Protein 3W9S (pdb70)

Nearest PDB structures (foldseek):
  3w9s-assembly1_B  TM=1.009E+00  e=1.503E-23  Klebsiella pneumoniae subsp. pneumoniae NTUH-K2044
  2pl1-assembly1_A  TM=9.968E-01  e=2.270E-13  Escherichia coli
  6ont-assembly1_A-2  TM=9.654E-01  e=2.461E-12  Francisella tularensis subsp. novicida U112
  6ifh-assembly1_A  TM=9.317E-01  e=6.311E-11  Paenisporosarcina sp. TG-14
  7pva-assembly1_B  TM=9.205E-01  e=3.529E-10  Porphyromonas gingivalis W83

Sequence (233 aa):
KILVIEDDALLLQGLILAMQSEGYVCDGVSTAHEAALSLASNHYSLIVLDLGLPDEDGLHFLSRMRREKMTQPVLILTARDTLEDRISGLDTGADDYLVKPFALEELNARIRALLRKILVIEDDALLLQGLILAMQSEGYVCDGVSTAHEAALSLASNHYSLIVLDLGLPDEDGLHFLSRMRREKMTQPVLILTARDTLEDRISGLDTGADDYLVKPFALEELNARIRALLRR

Radius of gyration: 18.21 Å; Cα contacts (8 Å, |Δi|>4): 431; chains: 2; bounding box: 39×39×46 Å

CATH classification: 3.40.50.2300

Secondary structure (DSSP, 8-state):
-EEEE-S-HHHHHHHHHHHHHTT--EEEESSHHHHHHHHHHS--SEEEE-S--SSS-HHHHHHHHHHTT----EEEEES--SHHHHHHHHHHT-SEEEESS--HHHHHHHHHHHH-/-EEEE-S-HHHHHHHHHHHHHTT--EEEESSHHHHHHHHHHS--SEEEE-S--SSS-HHHHHHHHHHTT----EEEEES--SHHHHHHHHHHT-SEEEESS--HHHHHHHHHHHHH-

Solvent-accessible surface area: 10655 Å² total; per-residue (Å²): 88,1,0,1,1,4,60,75,59,149,59,17,96,30,4,35,121,9,1,90,99,61,67,49,95,9,50,24,4,44,31,2,125,68,0,46,108,17,32,96,85,58,137,1,50,0,1,2,0,7,2,36,20,98,83,36,51,0,40,108,5,0,54,109,6,52,77,130,167,46,101,30,24,0,0,0,2,1,69,82,73,76,67,73,40,67,35,43,0,0,73,38,9,0,13,4,7,18,38,43,138,44,35,80,95,6,1,9,0,14,0,72,7,40,72,146,87,1,0,2,0,4,62,75,59,149,58,17,99,33,4,36,118,8,1,91,99,62,67,47,92,10,50,24,4,43,30,1,119,69,0,46,108,18,34,93,85,57,142,1,50,0,0,2,0,7,2,38,20,98,77,35,51,0,40,108,4,0,54,109,7,57,201,129,172,46,122,32,36,1,0,0,2,1,70,81,78,66,51,119,36,65,37,42,0,0,71,40,10,0,40,5,7,19,40,47,140,45,34,81,96,6,1,7,0,14,0,75,2,24,64,119,139

Foldseek 3Di:
DEEEEAQPVVVQVVLCVLCVVVVDHYDYDHALVVVVVDVVVDPHQEYEFEQDGDPHGRLVSLLVCVVVVPQHAYEYEYQPDDPCVQVSSVVSPHPYYHHPPDDSVVVVVVVVVSSD/DEEEEAQPPVVQVVLCVLCVVVVDHYDYHHALVVVVVDVVVDPHQEYEFEQDGDPHGRLVSLLVCVVVVPQHAYEYEYQPDDPVVQVSSVVSPHPYYHHPPDDSVVVVVVVVVSRVD

Structure (mmCIF, N/CA/C/O backbone):
data_3W9S
#
_entry.id   3W9S
#
_cell.length_a   49.994
_cell.length_b   49.994
_cell.length_c   145.859
_cell.angle_alpha   90.00
_cell.angle_beta   90.00
_cell.angle_gamma   90.00
#
_symmetry.space_group_name_H-M   'P 41'
#
loop_
_entity.id
_entity.type
_entity.pdbx_description
1 polymer 'OmpR family response regulator in two-component regulatory system with BasS'
2 non-polymer 'BERYLLIUM TRIFLUORIDE ION'
3 non-polymer 'MAGNESIUM ION'
4 water water
#
loop_
_atom_site.group_PDB
_atom_site.id
_atom_site.type_symbol
_atom_site.label_atom_id
_atom_site.label_alt_id
_atom_site.label_comp_id
_atom_site.label_asym_id
_atom_site.label_entity_id
_atom_site.label_seq_id
_atom_site.pdbx_PDB_ins_code
_atom_site.Cartn_x
_atom_site.Cartn_y
_atom_site.Cartn_z
_atom_site.occupancy
_atom_site.B_iso_or_equiv
_atom_site.auth_seq_id
_atom_site.auth_comp_id
_atom_site.auth_asym_id
_atom_site.auth_atom_id
_atom_site.pdbx_PDB_model_num
ATOM 1 N N . LYS A 1 2 ? 22.503 -3.662 -5.636 1.00 27.05 2 LYS A N 1
ATOM 2 C CA . LYS A 1 2 ? 22.346 -2.437 -6.420 1.00 22.27 2 LYS A CA 1
ATOM 3 C C . LYS A 1 2 ? 22.419 -1.188 -5.542 1.00 22.07 2 LYS A C 1
ATOM 4 O O . LYS A 1 2 ? 21.696 -1.079 -4.555 1.00 20.89 2 LYS A O 1
ATOM 10 N N . ILE A 1 3 ? 23.297 -0.255 -5.909 1.00 17.11 3 ILE A N 1
ATOM 11 C CA . ILE A 1 3 ? 23.528 0.948 -5.110 1.00 16.00 3 ILE A CA 1
ATOM 12 C C . ILE A 1 3 ? 23.095 2.189 -5.876 1.00 14.01 3 ILE A C 1
ATOM 13 O O . ILE A 1 3 ? 23.331 2.288 -7.077 1.00 13.70 3 ILE A O 1
ATOM 18 N N . LEU A 1 4 ? 22.445 3.124 -5.188 1.00 11.38 4 LEU A N 1
ATOM 19 C CA . LEU A 1 4 ? 22.124 4.416 -5.788 1.00 12.84 4 LEU A CA 1
ATOM 20 C C . LEU A 1 4 ? 23.042 5.472 -5.185 1.00 12.36 4 LEU A C 1
ATOM 21 O O . LEU A 1 4 ? 23.114 5.620 -3.959 1.00 14.35 4 LEU A O 1
ATOM 26 N N . VAL A 1 5 ? 23.751 6.200 -6.045 1.00 11.72 5 VAL A N 1
ATOM 27 C CA . VAL A 1 5 ? 24.615 7.288 -5.598 1.00 10.85 5 VAL A CA 1
ATOM 28 C C . VAL A 1 5 ? 24.011 8.613 -6.032 1.00 12.71 5 VAL A C 1
ATOM 29 O O . VAL A 1 5 ? 23.719 8.804 -7.206 1.00 12.55 5 VAL A O 1
ATOM 33 N N . ILE A 1 6 ? 23.811 9.511 -5.075 1.00 12.14 6 ILE A N 1
ATOM 34 C CA . ILE A 1 6 ? 23.200 10.815 -5.333 1.00 11.78 6 ILE A CA 1
ATOM 35 C C . ILE A 1 6 ? 24.268 11.862 -5.056 1.00 12.09 6 ILE A C 1
ATOM 36 O O . ILE A 1 6 ? 24.658 12.069 -3.912 1.00 14.38 6 ILE A O 1
ATOM 41 N N . GLU A 1 7 ? 24.770 12.499 -6.109 1.00 12.78 7 GLU A N 1
ATOM 42 C CA . GLU A 1 7 ? 25.907 13.409 -5.982 1.00 13.68 7 GLU A CA 1
ATOM 43 C C . GLU A 1 7 ? 25.893 14.356 -7.176 1.00 12.42 7 GLU A C 1
ATOM 44 O O . GLU A 1 7 ? 25.844 13.899 -8.319 1.00 12.83 7 GLU A O 1
ATOM 50 N N . ASP A 1 8 ? 25.928 15.661 -6.917 1.00 12.51 8 ASP A N 1
ATOM 51 C CA . ASP A 1 8 ? 25.763 16.621 -8.014 1.00 12.19 8 ASP A CA 1
ATOM 52 C C . ASP A 1 8 ? 27.048 16.976 -8.768 1.00 17.23 8 ASP A C 1
ATOM 53 O O . ASP A 1 8 ? 26.988 17.485 -9.889 1.00 17.42 8 ASP A O 1
ATOM 58 N N . ASP A 1 9 ? 28.210 16.716 -8.175 1.00 13.92 9 ASP A N 1
ATOM 59 C CA . ASP A 1 9 ? 29.449 16.944 -8.919 1.00 14.77 9 ASP A CA 1
ATOM 60 C C . ASP A 1 9 ? 29.666 15.798 -9.894 1.00 16.59 9 ASP A C 1
ATOM 61 O O . ASP A 1 9 ? 29.856 14.658 -9.483 1.00 14.62 9 ASP A O 1
ATOM 66 N N . ALA A 1 10 ? 29.626 16.096 -11.189 1.00 14.89 10 ALA A N 1
ATOM 67 C CA . ALA A 1 10 ? 29.643 15.045 -12.200 1.00 17.31 10 ALA A CA 1
ATOM 68 C C . ALA A 1 10 ? 30.930 14.239 -12.207 1.00 16.95 10 ALA A C 1
ATOM 69 O O . ALA A 1 10 ? 30.895 13.018 -12.340 1.00 15.26 10 ALA A O 1
ATOM 71 N N . LEU A 1 11 ? 32.068 14.918 -12.087 1.00 16.75 11 LEU A N 1
ATOM 72 C CA . LEU A 1 11 ? 33.342 14.215 -12.125 1.00 15.95 11 LEU A CA 1
ATOM 73 C C . LEU A 1 11 ? 33.443 13.255 -10.941 1.00 14.06 11 LEU A C 1
ATOM 74 O O . LEU A 1 11 ? 33.865 12.105 -11.098 1.00 15.16 11 LEU A O 1
ATOM 79 N N . LEU A 1 12 ? 33.039 13.716 -9.757 1.00 14.18 12 LEU A N 1
ATOM 80 C CA . LEU A 1 12 ? 33.042 12.840 -8.588 1.00 14.83 12 LEU A CA 1
ATOM 81 C C . LEU A 1 12 ? 32.031 11.706 -8.746 1.00 16.25 12 LEU A C 1
ATOM 82 O O . LEU A 1 12 ? 32.357 10.545 -8.499 1.00 15.75 12 LEU A O 1
ATOM 87 N N . LEU A 1 13 ? 30.815 12.039 -9.165 1.00 16.02 13 LEU A N 1
ATOM 88 C CA . LEU A 1 13 ? 29.779 11.023 -9.343 1.00 15.19 13 LEU A CA 1
ATOM 89 C C . LEU A 1 13 ? 30.242 9.883 -10.252 1.00 15.01 13 LEU A C 1
ATOM 90 O O . LEU A 1 13 ? 30.094 8.714 -9.903 1.00 13.81 13 LEU A O 1
ATOM 95 N N . GLN A 1 14 ? 30.816 10.215 -11.408 1.00 13.79 14 GLN A N 1
ATOM 96 C CA . GLN A 1 14 ? 31.251 9.180 -12.344 1.00 16.20 14 GLN A CA 1
ATOM 97 C C . GLN A 1 14 ? 32.291 8.250 -11.717 1.00 15.78 14 GLN A C 1
ATOM 98 O O . GLN A 1 14 ? 32.263 7.035 -11.932 1.00 14.09 14 GLN A O 1
ATOM 104 N N . GLY A 1 15 ? 33.198 8.823 -10.930 1.00 15.44 15 GLY A N 1
ATOM 105 C CA . GLY A 1 15 ? 34.222 8.035 -10.270 1.00 15.68 15 GLY A CA 1
ATOM 106 C C . GLY A 1 15 ? 33.627 7.126 -9.208 1.00 15.14 15 GLY A C 1
ATOM 107 O O . GLY A 1 15 ? 34.083 5.989 -9.022 1.00 15.13 15 GLY A O 1
ATOM 108 N N . LEU A 1 16 ? 32.614 7.626 -8.504 1.00 16.27 16 LEU A N 1
ATOM 109 C CA . LEU A 1 16 ? 31.933 6.813 -7.494 1.00 14.16 16 LEU A CA 1
ATOM 110 C C . LEU A 1 16 ? 31.219 5.616 -8.123 1.00 16.29 16 LEU A C 1
ATOM 111 O O . LEU A 1 16 ? 31.269 4.512 -7.591 1.00 16.21 16 LEU A O 1
ATOM 116 N N . ILE A 1 17 ? 30.560 5.828 -9.258 1.00 17.04 17 ILE A N 1
ATOM 117 C CA . ILE A 1 17 ? 29.926 4.724 -9.971 1.00 14.39 17 ILE A CA 1
ATOM 118 C C . ILE A 1 17 ? 30.954 3.662 -10.362 1.00 14.44 17 ILE A C 1
ATOM 119 O O . ILE A 1 17 ? 30.747 2.471 -10.131 1.00 15.97 17 ILE A O 1
ATOM 124 N N . LEU A 1 18 ? 32.067 4.100 -10.950 1.00 14.02 18 LEU A N 1
ATOM 125 C CA . LEU A 1 18 ? 33.143 3.185 -11.327 1.00 17.20 18 LEU A CA 1
ATOM 126 C C . LEU A 1 18 ? 33.636 2.390 -10.121 1.00 17.50 18 LEU A C 1
ATOM 127 O O . LEU A 1 18 ? 33.869 1.183 -10.218 1.00 18.75 18 LEU A O 1
ATOM 132 N N . ALA A 1 19 ? 33.778 3.066 -8.982 1.00 18.31 19 ALA A N 1
ATOM 133 C CA . ALA A 1 19 ? 34.213 2.408 -7.753 1.00 19.04 19 ALA A CA 1
ATOM 134 C C . ALA A 1 19 ? 33.233 1.328 -7.290 1.00 20.24 19 ALA A C 1
ATOM 135 O O . ALA A 1 19 ? 33.639 0.228 -6.899 1.00 17.72 19 ALA A O 1
ATOM 137 N N . MET A 1 20 ? 31.942 1.642 -7.314 1.00 16.21 20 MET A N 1
ATOM 138 C CA . MET A 1 20 ? 30.942 0.674 -6.883 1.00 15.25 20 MET A CA 1
ATOM 139 C C . MET A 1 20 ? 30.931 -0.528 -7.824 1.00 16.99 20 MET A C 1
ATOM 140 O O . MET A 1 20 ? 30.813 -1.673 -7.388 1.00 18.05 20 MET A O 1
ATOM 145 N N . GLN A 1 21 ? 31.053 -0.264 -9.120 1.00 17.92 21 GLN A N 1
ATOM 146 C CA . GLN A 1 21 ? 31.107 -1.346 -10.095 1.00 16.84 21 GLN A CA 1
ATOM 147 C C . GLN A 1 21 ? 32.350 -2.212 -9.893 1.00 19.25 21 GLN A C 1
ATOM 148 O O . GLN A 1 21 ? 32.289 -3.439 -10.027 1.00 21.22 21 GLN A O 1
ATOM 154 N N . SER A 1 22 ? 33.466 -1.577 -9.548 1.00 20.21 22 SER A N 1
ATOM 155 C CA . SER A 1 22 ? 34.699 -2.310 -9.258 1.00 23.09 22 SER A CA 1
ATOM 156 C C . SER A 1 22 ? 34.513 -3.253 -8.067 1.00 23.49 22 SER A C 1
ATOM 157 O O . SER A 1 22 ? 35.103 -4.334 -8.012 1.00 26.62 22 SER A O 1
ATOM 160 N N . GLU A 1 23 ? 33.676 -2.844 -7.120 1.00 20.14 23 GLU A N 1
ATOM 161 C CA . GLU A 1 23 ? 33.391 -3.655 -5.944 1.00 21.20 23 GLU A CA 1
ATOM 162 C C . GLU A 1 23 ? 32.393 -4.760 -6.256 1.00 22.47 23 GLU A C 1
ATOM 163 O O . GLU A 1 23 ? 32.070 -5.563 -5.382 1.00 24.48 23 GLU A O 1
ATOM 169 N N . GLY A 1 24 ? 31.889 -4.783 -7.489 1.00 20.53 24 GLY A N 1
ATOM 170 C CA . GLY A 1 24 ? 30.978 -5.832 -7.918 1.00 23.79 24 GLY A CA 1
ATOM 171 C C . GLY A 1 24 ? 29.504 -5.514 -7.742 1.00 21.80 24 GLY A C 1
ATOM 172 O O . GLY A 1 24 ? 28.649 -6.402 -7.822 1.00 24.39 24 GLY A O 1
ATOM 173 N N . TYR A 1 25 ? 29.195 -4.245 -7.496 1.00 19.26 25 TYR A N 1
ATOM 174 C CA . TYR A 1 25 ? 27.808 -3.833 -7.363 1.00 16.78 25 TYR A CA 1
ATOM 175 C C . TYR A 1 25 ? 27.273 -3.334 -8.691 1.00 18.26 25 TYR A C 1
ATOM 176 O O . TYR A 1 25 ? 28.031 -2.859 -9.534 1.00 19.54 25 TYR A O 1
ATOM 185 N N . VAL A 1 26 ? 25.961 -3.435 -8.876 1.00 13.99 26 VAL A N 1
ATOM 186 C CA . VAL A 1 26 ? 25.312 -2.671 -9.934 1.00 17.77 26 VAL A CA 1
ATOM 187 C C . VAL A 1 26 ? 25.093 -1.282 -9.347 1.00 19.01 26 VAL A C 1
ATOM 188 O O . VAL A 1 26 ? 24.721 -1.153 -8.182 1.00 18.79 26 VAL A O 1
ATOM 192 N N . CYS A 1 27 ? 25.364 -0.233 -10.113 1.00 16.36 27 CYS A N 1
ATOM 193 C CA . CYS A 1 27 ? 25.282 1.101 -9.535 1.00 15.91 27 CYS A CA 1
ATOM 194 C C . CYS A 1 27 ? 24.700 2.116 -10.504 1.00 18.68 27 CYS A C 1
ATOM 195 O O . CYS A 1 27 ? 25.136 2.212 -11.658 1.00 18.61 27 CYS A O 1
ATOM 198 N N . ASP A 1 28 ? 23.707 2.861 -10.026 1.00 15.12 28 ASP A N 1
ATOM 199 C CA . ASP A 1 28 ? 23.163 3.988 -10.768 1.00 17.65 28 ASP A CA 1
ATOM 200 C C . ASP A 1 28 ? 23.533 5.268 -10.044 1.00 17.84 28 ASP A C 1
ATOM 201 O O . ASP A 1 28 ? 23.489 5.337 -8.805 1.00 15.84 28 ASP A O 1
ATOM 206 N N . GLY A 1 29 ? 23.895 6.284 -10.813 1.00 15.14 29 GLY A N 1
ATOM 207 C CA . GLY A 1 29 ? 24.206 7.578 -10.247 1.00 14.02 29 GLY A CA 1
ATOM 208 C C . GLY A 1 29 ? 23.249 8.637 -10.747 1.00 16.31 29 GLY A C 1
ATOM 209 O O . GLY A 1 29 ? 22.896 8.663 -11.935 1.00 17.63 29 GLY A O 1
ATOM 210 N N . VAL A 1 30 ? 22.818 9.503 -9.838 1.00 11.97 30 VAL A N 1
ATOM 211 C CA . VAL A 1 30 ? 21.917 10.608 -10.168 1.00 12.51 30 VAL A CA 1
ATOM 212 C C . VAL A 1 30 ? 22.426 11.886 -9.529 1.00 13.57 30 VAL A C 1
ATOM 213 O O . VAL A 1 30 ? 23.172 11.838 -8.557 1.00 14.19 30 VAL A O 1
ATOM 217 N N . SER A 1 31 ? 22.035 13.035 -10.075 1.00 13.25 31 SER A N 1
ATOM 218 C CA . SER A 1 31 ? 22.646 14.296 -9.658 1.00 12.23 31 SER A CA 1
ATOM 219 C C . SER A 1 31 ? 21.729 15.226 -8.871 1.00 14.09 31 SER A C 1
ATOM 220 O O . SER A 1 31 ? 22.145 16.308 -8.459 1.00 15.02 31 SER A O 1
ATOM 223 N N . THR A 1 32 ? 20.481 14.814 -8.665 1.00 14.14 32 THR A N 1
ATOM 224 C CA . THR A 1 32 ? 19.518 15.640 -7.938 1.00 11.78 32 THR A CA 1
ATOM 225 C C . THR A 1 32 ? 18.597 14.758 -7.115 1.00 12.92 32 THR A C 1
ATOM 226 O O . THR A 1 32 ? 18.479 13.560 -7.368 1.00 14.13 32 THR A O 1
ATOM 230 N N . ALA A 1 33 ? 17.929 15.360 -6.138 1.00 15.72 33 ALA A N 1
ATOM 231 C CA . ALA A 1 33 ? 16.939 14.638 -5.348 1.00 15.73 33 ALA A CA 1
ATOM 232 C C . ALA A 1 33 ? 15.754 14.236 -6.230 1.00 14.78 33 ALA A C 1
ATOM 233 O O . ALA A 1 33 ? 15.147 13.177 -6.035 1.00 15.61 33 ALA A O 1
ATOM 235 N N . HIS A 1 34 ? 15.436 15.087 -7.197 1.00 15.62 34 HIS A N 1
ATOM 236 C CA . HIS A 1 34 ? 14.367 14.813 -8.157 1.00 16.62 34 HIS A CA 1
ATOM 237 C C . HIS A 1 34 ? 14.656 13.533 -8.936 1.00 15.29 34 HIS A C 1
ATOM 238 O O . HIS A 1 34 ? 13.816 12.634 -9.023 1.00 13.15 34 HIS A O 1
ATOM 245 N N . GLU A 1 35 ? 15.845 13.453 -9.526 1.00 13.87 35 GLU A N 1
ATOM 246 C CA . GLU A 1 35 ? 16.215 12.264 -10.282 1.00 13.03 35 GLU A CA 1
ATOM 247 C C . GLU A 1 35 ? 16.272 11.033 -9.381 1.00 13.93 35 GLU A C 1
ATOM 248 O O . GLU A 1 35 ? 15.911 9.936 -9.794 1.00 12.88 35 GLU A O 1
ATOM 254 N N . ALA A 1 36 ? 16.731 11.218 -8.148 1.00 13.34 36 ALA A N 1
ATOM 255 C CA . ALA A 1 36 ? 16.744 10.122 -7.187 1.00 13.55 36 ALA A CA 1
ATOM 256 C C . ALA A 1 36 ? 15.335 9.571 -6.978 1.00 13.33 36 ALA A C 1
ATOM 257 O O . ALA A 1 36 ? 15.141 8.358 -6.948 1.00 14.16 36 ALA A O 1
ATOM 259 N N . ALA A 1 37 ? 14.358 10.459 -6.839 1.00 13.38 37 ALA A N 1
ATOM 260 C CA . ALA A 1 37 ? 12.981 10.005 -6.619 1.00 12.05 37 ALA A CA 1
ATOM 261 C C . ALA A 1 37 ? 12.474 9.234 -7.839 1.00 14.81 37 ALA A C 1
ATOM 262 O O . ALA A 1 37 ? 11.795 8.216 -7.704 1.00 14.16 37 ALA A O 1
ATOM 264 N N . LEU A 1 38 ? 12.822 9.693 -9.037 1.00 13.19 38 LEU A N 1
ATOM 265 C CA . LEU A 1 38 ? 12.422 8.963 -10.240 1.00 12.62 38 LEU A CA 1
ATOM 266 C C . LEU A 1 38 ? 13.044 7.573 -10.275 1.00 13.02 38 LEU A C 1
ATOM 267 O O . LEU A 1 38 ? 12.396 6.599 -10.643 1.00 15.20 38 LEU A O 1
ATOM 272 N N . SER A 1 39 ? 14.313 7.480 -9.883 1.00 14.78 39 SER A N 1
ATOM 273 C CA . SER A 1 39 ? 15.026 6.212 -9.933 1.00 13.46 39 SER A CA 1
ATOM 274 C C . SER A 1 39 ? 14.533 5.258 -8.851 1.00 17.52 39 SER A C 1
ATOM 275 O O . SER A 1 39 ? 14.424 4.060 -9.077 1.00 18.60 39 SER A O 1
ATOM 278 N N . LEU A 1 40 ? 14.228 5.799 -7.680 1.00 16.20 40 LEU A N 1
ATOM 279 C CA . LEU A 1 40 ? 13.733 4.972 -6.583 1.00 14.47 40 LEU A CA 1
ATOM 280 C C . LEU A 1 40 ? 12.368 4.376 -6.920 1.00 19.39 40 LEU A C 1
ATOM 281 O O . LEU A 1 40 ? 12.030 3.287 -6.462 1.00 19.43 40 LEU A O 1
ATOM 286 N N . ALA A 1 41 ? 11.589 5.079 -7.738 1.00 15.74 41 ALA A N 1
ATOM 287 C CA . ALA A 1 41 ? 10.284 4.563 -8.135 1.00 20.03 41 ALA A CA 1
ATOM 288 C C . ALA A 1 41 ? 10.412 3.464 -9.184 1.00 21.68 41 ALA A C 1
ATOM 289 O O . ALA A 1 41 ? 9.568 2.574 -9.272 1.00 26.35 41 ALA A O 1
ATOM 291 N N . SER A 1 42 ? 11.474 3.521 -9.982 1.00 21.54 42 SER A N 1
ATOM 292 C CA . SER A 1 42 ? 11.615 2.609 -11.108 1.00 24.29 42 SER A CA 1
ATOM 293 C C . SER A 1 42 ? 12.554 1.428 -10.840 1.00 28.64 42 SER A C 1
ATOM 294 O O . SER A 1 42 ? 12.555 0.460 -11.592 1.00 31.26 42 SER A O 1
ATOM 297 N N . ASN A 1 43 ? 13.347 1.506 -9.773 1.00 24.09 43 ASN A N 1
ATOM 298 C CA . ASN A 1 43 ? 14.287 0.436 -9.446 1.00 25.71 43 ASN A CA 1
ATOM 299 C C . ASN A 1 43 ? 14.328 0.154 -7.959 1.00 24.53 43 ASN A C 1
ATOM 300 O O . ASN A 1 43 ? 13.943 0.998 -7.155 1.00 26.42 43 ASN A O 1
ATOM 305 N N . HIS A 1 44 ? 14.825 -1.021 -7.591 1.00 26.93 44 HIS A N 1
ATOM 306 C CA . HIS A 1 44 ? 15.060 -1.320 -6.186 1.00 27.45 44 HIS A CA 1
ATOM 307 C C . HIS A 1 44 ? 16.542 -1.223 -5.834 1.00 27.11 44 HIS A C 1
ATOM 308 O O . HIS A 1 4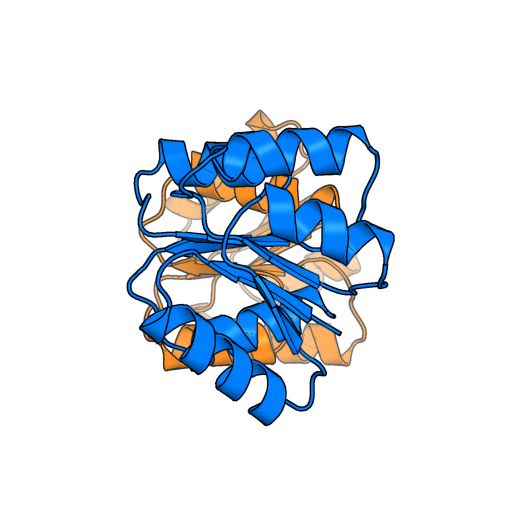4 ? 17.375 -1.883 -6.459 1.00 24.55 44 HIS A O 1
ATOM 315 N N . TYR A 1 45 ? 16.861 -0.409 -4.829 1.00 21.97 45 TYR A N 1
ATOM 316 C CA . TYR A 1 45 ? 18.240 -0.243 -4.380 1.00 23.34 45 TYR A CA 1
ATOM 317 C C . TYR A 1 45 ? 18.426 -0.814 -2.981 1.00 23.21 45 TYR A C 1
ATOM 318 O O . TYR A 1 45 ? 17.534 -0.710 -2.139 1.00 29.71 45 TYR A O 1
ATOM 327 N N . SER A 1 46 ? 19.585 -1.416 -2.741 1.00 19.81 46 SER A N 1
ATOM 328 C CA . SER A 1 46 ? 19.885 -2.011 -1.445 1.00 22.00 46 SER A CA 1
ATOM 329 C C . SER A 1 46 ? 20.602 -1.030 -0.526 1.00 21.41 46 SER A C 1
ATOM 330 O O . SER A 1 46 ? 20.670 -1.245 0.681 1.00 20.60 46 SER A O 1
ATOM 333 N N . LEU A 1 47 ? 21.153 0.036 -1.100 1.00 16.57 47 LEU A N 1
ATOM 334 C CA . LEU A 1 47 ? 21.871 1.029 -0.305 1.00 14.16 47 LEU A CA 1
ATOM 335 C C . LEU A 1 47 ? 21.922 2.340 -1.079 1.00 13.87 47 LEU A C 1
ATOM 336 O O . LEU A 1 47 ? 21.999 2.336 -2.304 1.00 14.90 47 LEU A O 1
ATOM 341 N N . ILE A 1 48 ? 21.858 3.451 -0.360 1.00 12.37 48 ILE A N 1
ATOM 342 C CA . ILE A 1 48 ? 21.901 4.769 -0.979 1.00 12.41 48 ILE A CA 1
ATOM 343 C C . ILE A 1 48 ? 23.076 5.572 -0.423 1.00 13.37 48 ILE A C 1
ATOM 344 O O . ILE A 1 48 ? 23.255 5.655 0.788 1.00 12.62 48 ILE A O 1
ATOM 349 N N . VAL A 1 49 ? 23.875 6.153 -1.313 1.00 11.25 49 VAL A N 1
ATOM 350 C CA . VAL A 1 49 ? 24.955 7.055 -0.922 1.00 10.87 49 VAL A CA 1
ATOM 351 C C . VAL A 1 49 ? 24.471 8.455 -1.253 1.00 12.76 49 VAL A C 1
ATOM 352 O O . VAL A 1 49 ? 24.099 8.721 -2.395 1.00 11.64 49 VAL A O 1
ATOM 356 N N . LEU A 1 50 ? 24.451 9.333 -0.250 1.00 12.20 50 LEU A N 1
ATOM 357 C CA . LEU A 1 50 ? 23.738 10.602 -0.356 1.00 13.27 50 LEU A CA 1
ATOM 358 C C . LEU A 1 50 ? 24.604 11.827 -0.052 1.00 13.29 50 LEU A C 1
ATOM 359 O O . LEU A 1 50 ? 25.031 12.034 1.080 1.00 11.26 50 LEU A O 1
ATOM 364 N N . ASP A 1 51 ? 24.822 12.656 -1.069 1.00 10.94 51 ASP A N 1
ATOM 365 C CA . ASP A 1 51 ? 25.438 13.974 -0.899 1.00 12.53 51 ASP A CA 1
ATOM 366 C C . ASP A 1 51 ? 24.365 14.945 -0.375 1.00 12.60 51 ASP A C 1
ATOM 367 O O . ASP A 1 51 ? 23.174 14.775 -0.654 1.00 12.13 51 ASP A O 1
ATOM 372 N N . LEU A 1 52 ? 24.769 15.944 0.406 1.00 10.75 52 LEU A N 1
ATOM 373 C CA . LEU A 1 52 ? 23.805 16.872 0.996 1.00 12.45 52 LEU A CA 1
ATOM 374 C C . LEU A 1 52 ? 23.599 18.149 0.181 1.00 17.48 52 LEU A C 1
ATOM 375 O O . LEU A 1 52 ? 22.464 18.608 0.042 1.00 15.46 52 LEU A O 1
ATOM 380 N N . GLY A 1 53 ? 24.683 18.726 -0.339 1.00 13.73 53 GLY A N 1
ATOM 381 C CA . GLY A 1 53 ? 24.571 19.914 -1.173 1.00 14.04 53 GLY A CA 1
ATOM 382 C C . GLY A 1 53 ? 24.121 19.536 -2.574 1.00 13.92 53 GLY A C 1
ATOM 383 O O . GLY A 1 53 ? 24.919 19.064 -3.379 1.00 13.13 53 GLY A O 1
ATOM 384 N N . LEU A 1 54 ? 22.832 19.730 -2.855 1.00 13.38 54 LEU A N 1
ATOM 385 C CA . LEU A 1 54 ? 22.246 19.372 -4.147 1.00 13.01 54 LEU A CA 1
ATOM 386 C C . LEU A 1 54 ? 21.475 20.573 -4.679 1.00 15.62 54 LEU A C 1
ATOM 387 O O . LEU A 1 54 ? 21.023 21.406 -3.899 1.00 17.60 54 LEU A O 1
ATOM 392 N N . PRO A 1 55 ? 21.327 20.663 -6.010 1.00 15.63 55 PRO A N 1
ATOM 393 C CA . PRO A 1 55 ? 20.740 21.854 -6.642 1.00 20.52 55 PRO A CA 1
ATOM 394 C C . PRO A 1 55 ? 19.298 22.177 -6.256 1.00 25.04 55 PRO A C 1
ATOM 395 O O . PRO A 1 55 ? 18.969 23.357 -6.123 1.00 27.83 55 PRO A O 1
ATOM 399 N N . ASP A 1 56 ? 18.435 21.183 -6.100 1.00 19.95 56 ASP A N 1
ATOM 400 C CA . ASP A 1 56 ? 17.007 21.529 -6.001 1.00 23.27 56 ASP A CA 1
ATOM 401 C C . ASP A 1 56 ? 16.375 21.276 -4.638 1.00 21.58 56 ASP A C 1
ATOM 402 O O . ASP A 1 56 ? 15.377 21.898 -4.274 1.00 23.13 56 ASP A O 1
ATOM 404 N N . GLU A 1 57 ? 16.953 20.357 -3.889 1.00 18.04 57 GLU A N 1
ATOM 405 C CA . GLU A 1 57 ? 16.458 20.078 -2.556 1.00 16.01 57 GLU A CA 1
ATOM 406 C C . GLU A 1 57 ? 17.658 19.626 -1.759 1.00 19.63 57 GLU A C 1
ATOM 407 O O . GLU A 1 57 ? 18.452 18.810 -2.242 1.00 18.49 57 GLU A O 1
ATOM 413 N N . ASP A 1 58 ? 17.800 20.159 -0.553 1.00 16.61 58 ASP A N 1
ATOM 414 C CA . ASP A 1 58 ? 18.893 19.737 0.311 1.00 19.72 58 ASP A CA 1
ATOM 415 C C . ASP A 1 58 ? 18.788 18.245 0.613 1.00 19.45 58 ASP A C 1
ATOM 416 O O . ASP A 1 58 ? 17.699 17.741 0.902 1.00 17.39 58 ASP A O 1
ATOM 421 N N . GLY A 1 59 ? 19.915 17.538 0.529 1.00 17.69 59 GLY A N 1
ATOM 422 C CA . GLY A 1 59 ? 19.938 16.103 0.763 1.00 16.04 59 GLY A CA 1
ATOM 423 C C . GLY A 1 59 ? 19.411 15.699 2.125 1.00 16.56 59 GLY A C 1
ATOM 424 O O . GLY A 1 59 ? 18.829 14.619 2.276 1.00 14.65 59 GLY A O 1
ATOM 425 N N . LEU A 1 60 ? 19.606 16.551 3.128 1.00 15.80 60 LEU A N 1
ATOM 426 C CA . LEU A 1 60 ? 19.110 16.241 4.464 1.00 17.00 60 LEU A CA 1
ATOM 427 C C . LEU A 1 60 ? 17.582 16.277 4.476 1.00 18.36 60 LEU A C 1
ATOM 428 O O . LEU A 1 60 ? 16.936 15.423 5.075 1.00 16.10 60 LEU A O 1
ATOM 433 N N . HIS A 1 61 ? 17.003 17.259 3.793 1.00 17.93 61 HIS A N 1
ATOM 434 C CA . HIS A 1 61 ? 15.552 17.332 3.652 1.00 17.27 61 HIS A CA 1
ATOM 435 C C . HIS A 1 61 ? 15.026 16.113 2.889 1.00 15.95 61 HIS A C 1
ATOM 436 O O . HIS A 1 61 ? 14.001 15.531 3.249 1.00 14.78 61 HIS A O 1
ATOM 443 N N . PHE A 1 62 ? 15.737 15.719 1.836 1.00 13.74 62 PHE A N 1
ATOM 444 C CA . PHE A 1 62 ? 15.325 14.576 1.044 1.00 11.37 62 PHE A CA 1
ATOM 445 C C . PHE A 1 62 ? 15.368 13.302 1.885 1.00 14.05 62 PHE A C 1
ATOM 446 O O . PHE A 1 62 ? 14.476 12.462 1.799 1.00 14.12 62 PHE A O 1
ATOM 454 N N . LEU A 1 63 ? 16.409 13.168 2.702 1.00 11.97 63 LEU A N 1
ATOM 455 C CA . LEU A 1 63 ? 16.530 12.003 3.580 1.00 11.75 63 LEU A CA 1
ATOM 456 C C . LEU A 1 63 ? 15.346 11.938 4.543 1.00 12.51 63 LEU A C 1
ATOM 457 O O . LEU A 1 63 ? 14.791 10.864 4.782 1.00 13.66 63 LEU A O 1
ATOM 462 N N . SER A 1 64 ? 14.966 13.088 5.087 1.00 13.62 64 SER A N 1
ATOM 463 C CA . SER A 1 64 ? 13.822 13.148 5.993 1.00 13.42 64 SER A CA 1
ATOM 464 C C . SER A 1 64 ? 12.576 12.622 5.285 1.00 16.24 64 SER A C 1
ATOM 465 O O . SER A 1 64 ? 11.794 11.850 5.856 1.00 16.68 64 SER A O 1
ATOM 468 N N . ARG A 1 65 ? 12.397 13.029 4.033 1.00 14.36 65 ARG A N 1
ATOM 469 C CA . ARG A 1 65 ? 11.259 12.546 3.265 1.00 14.64 65 ARG A CA 1
ATOM 470 C C . ARG A 1 65 ? 11.315 11.048 3.008 1.00 16.01 65 ARG A C 1
ATOM 471 O O . ARG A 1 65 ? 10.302 10.358 3.118 1.00 17.14 65 ARG A O 1
ATOM 479 N N . MET A 1 66 ? 12.493 10.537 2.655 1.00 14.65 66 MET A N 1
ATOM 480 C CA . MET A 1 66 ? 12.661 9.104 2.455 1.00 14.87 66 MET A CA 1
ATOM 481 C C . MET A 1 66 ? 12.277 8.300 3.692 1.00 16.25 66 MET A C 1
ATOM 482 O O . MET A 1 66 ? 11.574 7.298 3.591 1.00 16.18 66 MET A O 1
ATOM 487 N N . ARG A 1 67 ? 12.743 8.736 4.857 1.00 16.71 67 ARG A N 1
ATOM 488 C CA . ARG A 1 67 ? 12.449 7.996 6.076 1.00 15.30 67 ARG A CA 1
ATOM 489 C C . ARG A 1 67 ? 10.975 8.117 6.442 1.00 19.69 67 ARG A C 1
ATOM 490 O O . ARG A 1 67 ? 10.381 7.157 6.926 1.00 21.85 67 ARG A O 1
ATOM 498 N N . ARG A 1 68 ? 10.383 9.280 6.182 1.00 18.63 68 ARG A N 1
ATOM 499 C CA . ARG A 1 68 ? 8.954 9.476 6.437 1.00 20.19 68 ARG A CA 1
ATOM 500 C C . ARG A 1 68 ? 8.103 8.562 5.565 1.00 22.94 68 ARG A C 1
ATOM 501 O O . ARG A 1 68 ? 7.007 8.158 5.963 1.00 23.62 68 ARG A O 1
ATOM 503 N N . GLU A 1 69 ? 8.605 8.231 4.378 1.00 19.53 69 GLU A N 1
ATOM 504 C CA . GLU A 1 69 ? 7.917 7.296 3.495 1.00 23.86 69 GLU A CA 1
ATOM 505 C C . GLU A 1 69 ? 8.256 5.856 3.853 1.00 22.27 69 GLU A C 1
ATOM 506 O O . GLU A 1 69 ? 7.966 4.931 3.095 1.00 29.15 69 GLU A O 1
ATOM 512 N N . LYS A 1 70 ? 8.868 5.694 5.025 1.00 22.54 70 LYS A N 1
ATOM 513 C CA . LYS A 1 70 ? 9.201 4.391 5.596 1.00 26.84 70 LYS A CA 1
ATOM 514 C C . LYS A 1 70 ? 10.154 3.569 4.744 1.00 27.37 70 LYS A C 1
ATOM 515 O O . LYS A 1 70 ? 10.121 2.339 4.761 1.00 25.74 70 LYS A O 1
ATOM 521 N N . MET A 1 71 ? 11.015 4.255 3.998 1.00 20.73 71 MET A N 1
ATOM 522 C CA . MET A 1 71 ? 12.065 3.568 3.269 1.00 21.08 71 MET A CA 1
ATOM 523 C C . MET A 1 71 ? 13.152 3.170 4.267 1.00 22.03 71 MET A C 1
ATOM 524 O O . MET A 1 71 ? 13.543 3.962 5.130 1.00 20.85 71 MET A O 1
ATOM 529 N N . THR A 1 72 ? 13.619 1.933 4.171 1.00 19.14 72 THR A N 1
ATOM 530 C CA . THR A 1 72 ? 14.491 1.385 5.205 1.00 22.41 72 THR A CA 1
ATOM 531 C C . THR A 1 72 ? 15.893 1.040 4.712 1.00 22.21 72 THR A C 1
ATOM 532 O O . THR A 1 72 ? 16.679 0.453 5.455 1.00 22.67 72 THR A O 1
ATOM 536 N N . GLN A 1 73 ? 16.201 1.412 3.469 1.00 21.30 73 GLN A N 1
ATOM 537 C CA . GLN A 1 73 ? 17.534 1.190 2.912 1.00 20.28 73 GLN A CA 1
ATOM 538 C C . GLN A 1 73 ? 18.587 1.848 3.785 1.00 17.68 73 GLN A C 1
ATOM 539 O O . GLN A 1 73 ? 18.380 2.961 4.264 1.00 18.30 73 GLN A O 1
ATOM 545 N N . PRO A 1 74 ? 19.726 1.169 3.971 1.00 17.06 74 PRO A N 1
ATOM 546 C CA . PRO A 1 74 ? 20.881 1.847 4.571 1.00 15.30 74 PRO A CA 1
ATOM 547 C C . PRO A 1 74 ? 21.231 3.073 3.741 1.00 15.01 74 PRO A C 1
ATOM 548 O O . PRO A 1 74 ? 21.244 3.000 2.506 1.00 15.39 74 PRO A O 1
ATOM 552 N N . VAL A 1 75 ? 21.497 4.183 4.419 1.00 14.02 75 VAL A N 1
ATOM 553 C CA . VAL A 1 75 ? 21.914 5.410 3.760 1.00 13.35 75 VAL A CA 1
ATOM 554 C C . VAL A 1 75 ? 23.236 5.861 4.349 1.00 12.98 75 VAL A C 1
ATOM 555 O O . VAL A 1 75 ? 23.362 6.020 5.560 1.00 14.57 75 VAL A O 1
ATOM 559 N N . LEU A 1 76 ? 24.223 6.074 3.488 1.00 10.36 76 LEU A N 1
ATOM 560 C CA . LEU A 1 76 ? 25.487 6.645 3.927 1.00 9.78 76 LEU A CA 1
ATOM 561 C C . LEU A 1 76 ? 25.562 8.066 3.376 1.00 11.82 76 LEU A C 1
ATOM 562 O O . LEU A 1 76 ? 25.509 8.269 2.161 1.00 12.34 76 LEU A O 1
ATOM 567 N N . ILE A 1 77 ? 25.642 9.053 4.262 1.00 9.78 77 ILE A N 1
ATOM 568 C CA . ILE A 1 77 ? 25.793 10.438 3.836 1.00 10.68 77 ILE A CA 1
ATOM 569 C C . ILE A 1 77 ? 27.267 10.694 3.535 1.00 11.63 77 ILE A C 1
ATOM 570 O O . ILE A 1 77 ? 28.142 10.323 4.315 1.00 11.61 77 ILE A O 1
ATOM 575 N N . LEU A 1 78 ? 27.522 11.319 2.391 1.00 11.38 78 LEU A N 1
ATOM 576 C CA . LEU A 1 78 ? 28.874 11.550 1.895 1.00 11.72 78 LEU A CA 1
ATOM 577 C C . LEU A 1 78 ? 28.940 13.018 1.479 1.00 14.19 78 LEU A C 1
ATOM 578 O O . LEU A 1 78 ? 28.389 13.397 0.455 1.00 14.64 78 LEU A O 1
ATOM 583 N N . THR A 1 79 ? 29.594 13.858 2.273 1.00 11.40 79 THR A N 1
ATOM 584 C CA . THR A 1 79 ? 29.325 15.293 2.165 1.00 10.98 79 THR A CA 1
ATOM 585 C C . THR A 1 79 ? 30.469 16.184 2.604 1.00 13.95 79 THR A C 1
ATOM 586 O O . THR A 1 79 ? 31.245 15.823 3.490 1.00 13.48 79 THR A O 1
ATOM 590 N N . ALA A 1 80 ? 30.547 17.367 1.998 1.00 14.52 80 ALA A N 1
ATOM 591 C CA . ALA A 1 80 ? 31.476 18.407 2.442 1.00 15.68 80 ALA A CA 1
ATOM 592 C C . ALA A 1 80 ? 31.042 19.081 3.743 1.00 16.18 80 ALA A C 1
ATOM 593 O O . ALA A 1 80 ? 31.832 19.799 4.364 1.00 18.69 80 ALA A O 1
ATOM 595 N N . ARG A 1 81 ? 29.789 18.885 4.153 1.00 17.49 81 ARG A N 1
ATOM 596 C CA . ARG A 1 81 ? 29.311 19.479 5.403 1.00 17.37 81 ARG A CA 1
ATOM 597 C C . ARG A 1 81 ? 29.920 18.751 6.589 1.00 19.10 81 ARG A C 1
ATOM 598 O O . ARG A 1 81 ? 29.486 17.650 6.935 1.00 19.60 81 ARG A O 1
ATOM 606 N N . ASP A 1 82 ? 30.903 19.372 7.228 1.00 20.16 82 ASP A N 1
ATOM 607 C CA . ASP A 1 82 ? 31.730 18.630 8.180 1.00 19.92 82 ASP A C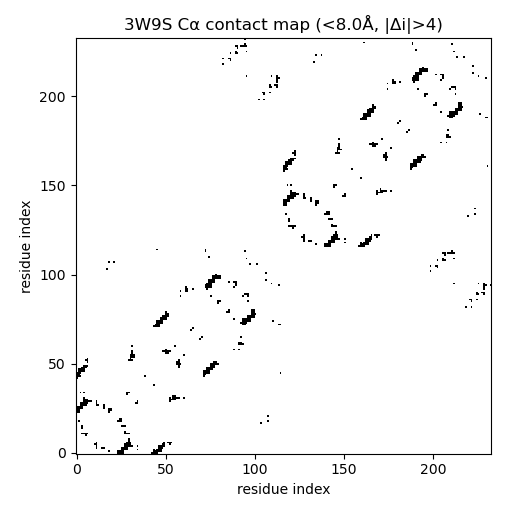A 1
ATOM 608 C C . ASP A 1 82 ? 31.674 19.031 9.653 1.00 23.00 82 ASP A C 1
ATOM 609 O O . ASP A 1 82 ? 32.442 18.496 10.451 1.00 27.02 82 ASP A O 1
ATOM 614 N N . THR A 1 83 ? 30.785 19.945 10.027 1.00 19.97 83 THR A N 1
ATOM 615 C CA . THR A 1 83 ? 30.706 20.359 11.430 1.00 20.45 83 THR A CA 1
ATOM 616 C C . THR A 1 83 ? 30.125 19.256 12.304 1.00 21.02 83 THR A C 1
ATOM 617 O O . THR A 1 83 ? 29.457 18.345 11.812 1.00 17.10 83 THR A O 1
ATOM 621 N N . LEU A 1 84 ? 30.388 19.341 13.602 1.00 19.93 84 LEU A N 1
ATOM 622 C CA . LEU A 1 84 ? 29.825 18.385 14.546 1.00 17.92 84 LEU A CA 1
ATOM 623 C C . LEU A 1 84 ? 28.296 18.362 14.483 1.00 18.01 84 LEU A C 1
ATOM 624 O O . LEU A 1 84 ? 27.692 17.291 14.455 1.00 18.08 84 LEU A O 1
ATOM 629 N N . GLU A 1 85 ? 27.674 19.541 14.454 1.00 20.07 85 GLU A N 1
ATOM 630 C CA . GLU A 1 85 ? 26.223 19.642 14.332 1.00 19.18 85 GLU A CA 1
ATOM 631 C C . GLU A 1 85 ? 25.718 18.982 13.053 1.00 17.40 85 GLU A C 1
ATOM 632 O O . GLU A 1 85 ? 24.668 18.340 13.066 1.00 18.56 85 GLU A O 1
ATOM 634 N N . ASP A 1 86 ? 26.452 19.159 11.953 1.00 18.61 86 ASP A N 1
ATOM 635 C CA . ASP A 1 86 ? 26.092 18.524 10.681 1.00 17.48 86 ASP A CA 1
ATOM 636 C C . ASP A 1 86 ? 26.060 17.000 10.805 1.00 15.71 86 ASP A C 1
ATOM 637 O O . ASP A 1 86 ? 25.111 16.353 10.358 1.00 15.03 86 ASP A O 1
ATOM 642 N N . ARG A 1 87 ? 27.114 16.433 11.392 1.00 17.15 87 ARG A N 1
ATOM 643 C CA . ARG A 1 87 ? 27.224 14.982 11.529 1.00 14.59 87 ARG A CA 1
ATOM 644 C C . ARG A 1 87 ? 26.089 14.426 12.378 1.00 13.61 87 ARG A C 1
ATOM 645 O O . ARG A 1 87 ? 25.446 13.440 12.011 1.00 14.10 87 ARG A O 1
ATOM 653 N N . ILE A 1 88 ? 25.840 15.059 13.521 1.00 13.06 88 ILE A N 1
ATOM 654 C CA . ILE A 1 88 ? 24.789 14.599 14.421 1.00 14.02 88 ILE A CA 1
ATOM 655 C C . ILE A 1 88 ? 23.424 14.720 13.754 1.00 16.91 88 ILE A C 1
ATOM 656 O O . ILE A 1 88 ? 22.604 13.803 13.831 1.00 15.89 88 ILE A O 1
ATOM 661 N N . SER A 1 89 ? 23.194 15.849 13.086 1.00 17.23 89 SER A N 1
ATOM 662 C CA . SER A 1 89 ? 21.931 16.075 12.394 1.00 17.85 89 SER A CA 1
ATOM 663 C C . SER A 1 89 ? 21.694 15.007 11.321 1.00 16.44 89 SER A C 1
ATOM 664 O O . SER A 1 89 ? 20.586 14.481 11.184 1.00 15.56 89 SER A O 1
ATOM 667 N N . GLY A 1 90 ? 22.733 14.685 10.559 1.00 13.43 90 GLY A N 1
ATOM 668 C CA . GLY A 1 90 ? 22.601 13.679 9.516 1.00 13.62 90 GLY A CA 1
ATOM 669 C C . GLY A 1 90 ? 22.225 12.320 10.064 1.00 14.75 90 GLY A C 1
ATOM 670 O O . GLY A 1 90 ? 21.338 11.645 9.549 1.00 13.58 90 GLY A O 1
ATOM 671 N N . LEU A 1 91 ? 22.911 11.907 11.123 1.00 12.73 91 LEU A N 1
ATOM 672 C CA . LEU A 1 91 ? 22.626 10.623 11.740 1.00 12.74 91 LEU A CA 1
ATOM 673 C C . LEU A 1 91 ? 21.211 10.598 12.337 1.00 12.99 91 LEU A C 1
ATOM 674 O O . LEU A 1 91 ? 20.443 9.662 12.100 1.00 15.81 91 LEU A O 1
ATOM 679 N N . ASP A 1 92 ? 20.857 11.644 13.078 1.00 15.71 92 ASP A N 1
ATOM 680 C CA . ASP A 1 92 ? 19.549 11.691 13.730 1.00 17.08 92 ASP A CA 1
ATOM 681 C C . ASP A 1 92 ? 18.380 11.787 12.738 1.00 17.24 92 ASP A C 1
ATOM 682 O O . ASP A 1 92 ? 17.263 11.353 13.039 1.00 18.44 92 ASP A O 1
ATOM 687 N N . THR A 1 93 ? 18.645 12.337 11.555 1.00 14.99 93 THR A N 1
ATOM 688 C CA . THR A 1 93 ? 17.641 12.405 10.492 1.00 16.88 93 THR A CA 1
ATOM 689 C C . THR A 1 93 ? 17.377 11.026 9.882 1.00 16.59 93 THR A C 1
ATOM 690 O O . THR A 1 93 ? 16.347 10.798 9.238 1.00 17.05 93 THR A O 1
ATOM 694 N N . GLY A 1 94 ? 18.284 10.080 10.108 1.00 15.25 94 GLY A N 1
ATOM 695 C CA . GLY A 1 94 ? 18.059 8.737 9.618 1.00 15.23 94 GLY A CA 1
ATOM 696 C C . GLY A 1 94 ? 19.191 8.106 8.834 1.00 14.61 94 GLY A C 1
ATOM 697 O O . GLY A 1 94 ? 19.027 7.010 8.309 1.00 17.21 94 GLY A O 1
ATOM 698 N N . ALA A 1 95 ? 20.347 8.769 8.767 1.00 12.39 95 ALA A N 1
ATOM 699 C CA . ALA A 1 95 ? 21.480 8.179 8.057 1.00 11.68 95 ALA A CA 1
ATOM 700 C C . ALA A 1 95 ? 22.135 7.117 8.934 1.00 14.33 95 ALA A C 1
ATOM 701 O O . ALA A 1 95 ? 22.161 7.248 10.161 1.00 15.72 95 ALA A O 1
ATOM 703 N N . ASP A 1 96 ? 22.667 6.075 8.304 1.00 11.02 96 ASP A N 1
ATOM 704 C CA . ASP A 1 96 ? 23.307 4.992 9.041 1.00 12.05 96 ASP A CA 1
ATOM 705 C C . ASP A 1 96 ? 24.798 5.247 9.245 1.00 17.14 96 ASP A C 1
ATOM 706 O O . ASP A 1 96 ? 25.416 4.693 10.153 1.00 14.63 96 ASP A O 1
ATOM 711 N N . ASP A 1 97 ? 25.372 6.086 8.392 1.00 12.88 97 ASP A N 1
ATOM 712 C CA . ASP A 1 97 ? 26.762 6.500 8.538 1.00 10.60 97 ASP A CA 1
ATOM 713 C C . ASP A 1 97 ? 26.889 7.861 7.873 1.00 12.87 97 ASP A C 1
ATOM 714 O O . ASP A 1 97 ? 25.995 8.297 7.142 1.00 12.57 97 ASP A O 1
ATOM 719 N N . TYR A 1 98 ? 27.989 8.541 8.153 1.00 11.79 98 TYR A N 1
ATOM 720 C CA . TYR A 1 98 ? 28.178 9.909 7.705 1.00 11.60 98 TYR A CA 1
ATOM 721 C C . TYR A 1 98 ? 29.668 10.060 7.502 1.00 12.43 98 TYR A C 1
ATOM 722 O O . TYR A 1 98 ? 30.439 9.972 8.460 1.00 12.10 98 TYR A O 1
ATOM 731 N N . LEU A 1 99 ? 30.081 10.246 6.252 1.00 12.14 99 LEU A N 1
ATOM 732 C CA . LEU A 1 99 ? 31.500 10.309 5.921 1.00 12.19 99 LEU A CA 1
ATOM 733 C C . LEU A 1 99 ? 31.791 11.644 5.248 1.00 11.81 99 LEU A C 1
ATOM 734 O O . LEU A 1 99 ? 31.177 11.995 4.245 1.00 10.99 99 LEU A O 1
ATOM 739 N N . VAL A 1 100 ? 32.727 12.389 5.818 1.00 13.13 100 VAL A N 1
ATOM 740 C CA . VAL A 1 100 ? 33.017 13.745 5.363 1.00 11.06 100 VAL A CA 1
ATOM 741 C C . VAL A 1 100 ? 34.026 13.779 4.207 1.00 13.33 100 VAL A C 1
ATOM 742 O O . VAL A 1 100 ? 34.961 12.979 4.169 1.00 16.22 100 VAL A O 1
ATOM 746 N N . LYS A 1 101 ? 33.805 14.686 3.254 1.00 11.96 101 LYS A N 1
ATOM 747 C CA . LYS A 1 101 ? 34.776 14.955 2.190 1.00 11.90 101 LYS A CA 1
ATOM 748 C C . LYS A 1 101 ? 35.862 15.898 2.693 1.00 15.02 101 LYS A C 1
ATOM 749 O O . LYS A 1 101 ? 35.578 16.814 3.462 1.00 15.19 101 LYS A O 1
ATOM 755 N N . PRO A 1 102 ? 37.115 15.698 2.245 1.00 15.09 102 PRO A N 1
ATOM 756 C CA . PRO A 1 102 ? 37.574 14.613 1.371 1.00 14.46 102 PRO A CA 1
ATOM 757 C C . PRO A 1 102 ? 37.744 13.298 2.125 1.00 13.95 102 PRO A C 1
ATOM 758 O O . PRO A 1 102 ? 38.005 13.297 3.332 1.00 16.19 102 PRO A O 1
ATOM 762 N N . PHE A 1 103 ? 37.584 12.194 1.409 1.00 13.53 103 PHE A N 1
ATOM 763 C CA . PHE A 1 103 ? 37.633 10.866 2.002 1.00 15.22 103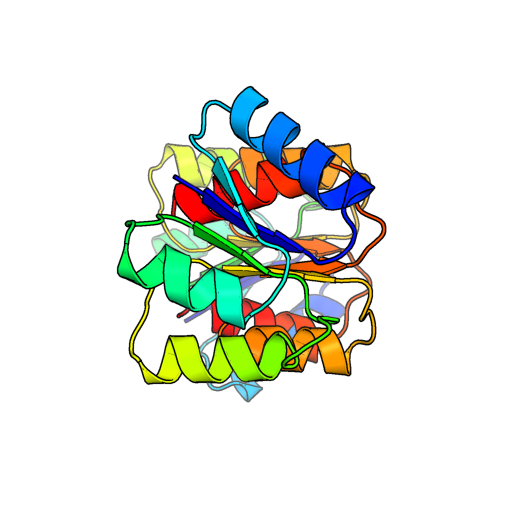 PHE A CA 1
ATOM 764 C C . PHE A 1 103 ? 38.318 9.932 1.026 1.00 16.52 103 PHE A C 1
ATOM 765 O O . PHE A 1 103 ? 38.384 10.202 -0.179 1.00 14.57 103 PHE A O 1
ATOM 773 N N . ALA A 1 104 ? 38.832 8.827 1.552 1.00 15.48 104 ALA A N 1
ATOM 774 C CA . ALA A 1 104 ? 39.462 7.813 0.719 1.00 16.23 104 ALA A CA 1
ATOM 775 C C . ALA A 1 104 ? 38.419 6.846 0.177 1.00 18.52 104 ALA A C 1
ATOM 776 O O . ALA A 1 104 ? 37.538 6.399 0.916 1.00 16.94 104 ALA A O 1
ATOM 778 N N . LEU A 1 105 ? 38.523 6.524 -1.109 1.00 17.11 105 LEU A N 1
ATOM 779 C CA . LEU A 1 105 ? 37.603 5.587 -1.751 1.00 16.47 105 LEU A CA 1
ATOM 780 C C . LEU A 1 105 ? 37.546 4.277 -0.979 1.00 17.19 105 LEU A C 1
ATOM 781 O O . LEU A 1 105 ? 36.471 3.707 -0.788 1.00 16.03 105 LEU A O 1
ATOM 786 N N . GLU A 1 106 ? 38.702 3.804 -0.521 1.00 15.79 106 GLU A N 1
ATOM 787 C CA . GLU A 1 106 ? 38.722 2.509 0.141 1.00 15.99 106 GLU A CA 1
ATOM 788 C C . GLU A 1 106 ? 38.024 2.536 1.499 1.00 15.01 106 GLU A C 1
ATOM 789 O O . GLU A 1 106 ? 37.515 1.510 1.939 1.00 14.64 106 GLU A O 1
ATOM 795 N N . GLU A 1 107 ? 37.968 3.697 2.151 1.00 13.53 107 GLU A N 1
ATOM 796 C CA . GLU A 1 107 ? 37.175 3.782 3.382 1.00 13.48 107 GLU A CA 1
ATOM 797 C C . GLU A 1 107 ? 35.683 3.773 3.069 1.00 14.64 107 GLU A C 1
ATOM 798 O O . GLU A 1 107 ? 34.892 3.148 3.780 1.00 14.17 107 GLU A O 1
ATOM 804 N N . LEU A 1 108 ? 35.288 4.482 2.012 1.00 13.30 108 LEU A N 1
ATOM 805 C CA . LEU A 1 108 ? 33.905 4.407 1.555 1.00 13.32 108 LEU A CA 1
ATOM 806 C C . LEU A 1 108 ? 33.534 2.960 1.261 1.00 14.40 108 LEU A C 1
ATOM 807 O O . LEU A 1 108 ? 32.490 2.484 1.699 1.00 14.62 108 LEU A O 1
ATOM 812 N N . ASN A 1 109 ? 34.397 2.254 0.537 1.00 13.85 109 ASN A N 1
ATOM 813 C CA . ASN A 1 109 ? 34.127 0.858 0.228 1.00 13.59 109 ASN A CA 1
ATOM 814 C C . ASN A 1 109 ? 33.945 0.006 1.478 1.00 12.23 109 ASN A C 1
ATOM 815 O O . ASN A 1 109 ? 33.031 -0.814 1.545 1.00 13.19 109 ASN A O 1
ATOM 820 N N . ALA A 1 110 ? 34.796 0.217 2.475 1.00 12.71 110 ALA A N 1
ATOM 821 C CA . ALA A 1 110 ? 34.736 -0.585 3.695 1.00 13.03 110 ALA A CA 1
ATOM 822 C C . ALA A 1 110 ? 33.489 -0.266 4.504 1.00 12.74 110 ALA A C 1
ATOM 823 O O . ALA A 1 110 ? 32.892 -1.152 5.116 1.00 12.83 110 ALA A O 1
ATOM 825 N N . ARG A 1 111 ? 33.092 1.004 4.512 1.00 12.63 111 ARG A N 1
ATOM 826 C CA . ARG A 1 111 ? 31.887 1.401 5.235 1.00 11.01 111 ARG A CA 1
ATOM 827 C C . ARG A 1 111 ? 30.620 0.880 4.557 1.00 12.54 111 ARG A C 1
ATOM 828 O O . ARG A 1 111 ? 29.648 0.515 5.228 1.00 13.26 111 ARG A O 1
ATOM 836 N N . ILE A 1 112 ? 30.630 0.841 3.231 1.00 12.28 112 ILE A N 1
ATOM 837 C CA . ILE A 1 112 ? 29.519 0.252 2.501 1.00 13.26 112 ILE A CA 1
ATOM 838 C C . ILE A 1 112 ? 29.445 -1.254 2.781 1.00 14.10 112 ILE A C 1
ATOM 839 O O . ILE A 1 112 ? 28.360 -1.792 3.013 1.00 14.94 112 ILE A O 1
ATOM 844 N N . ARG A 1 113 ? 30.595 -1.926 2.807 1.00 13.86 113 ARG A N 1
ATOM 845 C CA . ARG A 1 113 ? 30.611 -3.344 3.171 1.00 14.49 113 ARG A CA 1
ATOM 846 C C . ARG A 1 113 ? 30.034 -3.573 4.566 1.00 15.73 113 ARG A C 1
ATOM 847 O O . ARG A 1 113 ? 29.264 -4.504 4.773 1.00 17.18 113 ARG A O 1
ATOM 855 N N . ALA A 1 114 ? 30.412 -2.722 5.517 1.00 14.36 114 ALA A N 1
ATOM 856 C CA . ALA A 1 114 ? 29.919 -2.837 6.887 1.00 15.86 114 ALA A CA 1
ATOM 857 C C . ALA A 1 114 ? 28.407 -2.666 6.944 1.00 19.11 114 ALA A C 1
ATOM 858 O O . ALA A 1 114 ? 27.711 -3.426 7.626 1.00 19.02 114 ALA A O 1
ATOM 860 N N . LEU A 1 115 ? 27.893 -1.672 6.223 1.00 15.79 115 LEU A N 1
ATOM 861 C CA . LEU A 1 115 ? 26.451 -1.412 6.230 1.00 15.41 115 LEU A CA 1
ATOM 862 C C . LEU A 1 115 ? 25.670 -2.574 5.646 1.00 18.80 115 LEU A C 1
ATOM 863 O O . LEU A 1 115 ? 24.587 -2.909 6.128 1.00 21.63 115 LEU A O 1
ATOM 868 N N . LEU A 1 116 ? 26.217 -3.181 4.600 1.00 16.81 116 LEU A N 1
ATOM 869 C CA . LEU A 1 116 ? 25.521 -4.265 3.920 1.00 17.95 116 LEU A CA 1
ATOM 870 C C . LEU A 1 116 ? 25.557 -5.553 4.737 1.00 27.57 116 LEU A C 1
ATOM 871 O O . LEU A 1 116 ? 24.700 -6.420 4.565 1.00 24.92 116 LEU A O 1
ATOM 876 N N . ARG A 1 117 ? 26.541 -5.670 5.628 1.00 23.51 117 ARG A N 1
ATOM 877 C CA . ARG A 1 117 ? 26.531 -6.742 6.628 1.00 26.87 117 ARG A CA 1
ATOM 878 C C . ARG A 1 117 ? 25.416 -6.504 7.645 1.00 28.57 117 ARG A C 1
ATOM 879 O O . ARG A 1 117 ? 24.736 -7.432 8.089 1.00 40.47 117 ARG A O 1
ATOM 887 N N . LYS B 1 2 ? 21.396 -2.477 27.082 1.00 26.23 2 LYS B N 1
ATOM 888 C CA . LYS B 1 2 ? 22.613 -2.665 27.871 1.00 21.71 2 LYS B CA 1
ATOM 889 C C . LYS B 1 2 ? 23.852 -2.561 26.987 1.00 22.10 2 LYS B C 1
ATOM 890 O O . LYS B 1 2 ? 23.962 -3.266 25.989 1.00 20.94 2 LYS B O 1
ATOM 896 N N . ILE B 1 3 ? 24.767 -1.665 27.354 1.00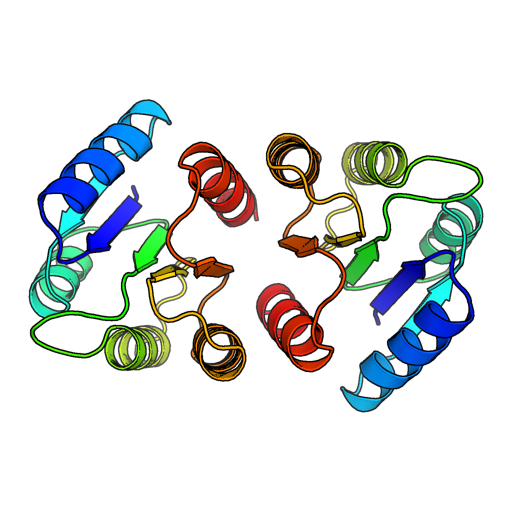 16.14 3 ILE B N 1
ATOM 897 C CA . ILE B 1 3 ? 25.968 -1.401 26.562 1.00 15.58 3 ILE B CA 1
ATOM 898 C C . ILE B 1 3 ? 27.180 -1.892 27.330 1.00 14.33 3 ILE B C 1
ATOM 899 O O . ILE B 1 3 ? 27.261 -1.678 28.535 1.00 14.20 3 ILE B O 1
ATOM 904 N N . LEU B 1 4 ? 28.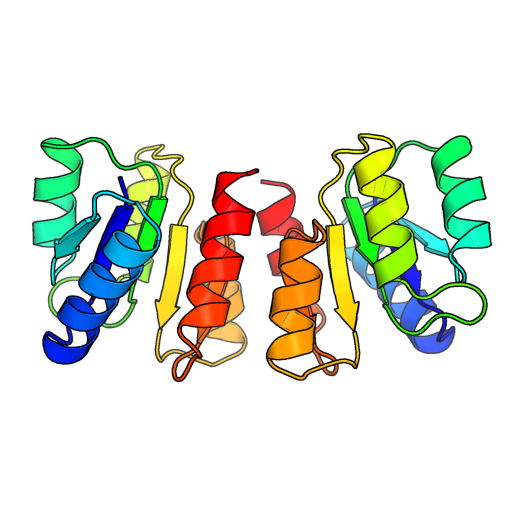123 -2.537 26.644 1.00 11.97 4 LEU B N 1
ATOM 905 C CA . LEU B 1 4 ? 29.409 -2.858 27.260 1.00 13.18 4 LEU B CA 1
ATOM 906 C C . LEU B 1 4 ? 30.466 -1.946 26.648 1.00 13.39 4 LEU B C 1
ATOM 907 O O . LEU B 1 4 ? 30.596 -1.873 25.423 1.00 14.26 4 LEU B O 1
ATOM 912 N N . VAL B 1 5 ? 31.201 -1.234 27.501 1.00 12.19 5 VAL B N 1
ATOM 913 C CA . VAL B 1 5 ? 32.282 -0.359 27.043 1.00 11.67 5 VAL B CA 1
ATOM 914 C C . VAL B 1 5 ? 33.600 -0.981 27.474 1.00 12.91 5 VAL B C 1
ATOM 915 O O . VAL B 1 5 ? 33.781 -1.300 28.644 1.00 13.17 5 VAL B O 1
ATOM 919 N N . ILE B 1 6 ? 34.507 -1.166 26.519 1.00 11.95 6 ILE B N 1
ATOM 920 C CA . ILE B 1 6 ? 35.801 -1.785 26.778 1.00 11.45 6 ILE B CA 1
ATOM 921 C C . ILE B 1 6 ? 36.854 -0.724 26.497 1.00 12.71 6 ILE B C 1
ATOM 922 O O . ILE B 1 6 ? 37.066 -0.346 25.350 1.00 14.10 6 ILE B O 1
ATOM 927 N N . GLU B 1 7 ? 37.494 -0.225 27.549 1.00 13.40 7 GLU B N 1
ATOM 928 C CA . GLU B 1 7 ? 38.400 0.918 27.427 1.00 13.52 7 GLU B CA 1
ATOM 929 C C . GLU B 1 7 ? 39.348 0.899 28.615 1.00 12.78 7 GLU B C 1
ATOM 930 O O . GLU B 1 7 ? 38.891 0.832 29.756 1.00 13.47 7 GLU B O 1
ATOM 936 N N . ASP B 1 8 ? 40.652 0.954 28.358 1.00 13.27 8 ASP B N 1
ATOM 937 C CA . ASP B 1 8 ? 41.614 0.785 29.454 1.00 13.53 8 ASP B CA 1
ATOM 938 C C . ASP B 1 8 ? 41.975 2.070 30.198 1.00 17.27 8 ASP B C 1
ATOM 939 O O . ASP B 1 8 ? 42.496 2.010 31.313 1.00 18.11 8 ASP B O 1
ATOM 944 N N . ASP B 1 9 ? 41.701 3.230 29.607 1.00 14.26 9 ASP B N 1
ATOM 945 C CA . ASP B 1 9 ? 41.916 4.468 30.354 1.00 15.97 9 ASP B CA 1
ATOM 946 C C . ASP B 1 9 ? 40.769 4.682 31.332 1.00 16.38 9 ASP B C 1
ATOM 947 O O . ASP B 1 9 ? 39.628 4.862 30.922 1.00 14.40 9 ASP B O 1
ATOM 952 N N . ALA B 1 10 ? 41.068 4.651 32.630 1.00 15.44 10 ALA B N 1
ATOM 953 C CA . ALA B 1 10 ? 40.020 4.657 33.643 1.00 18.33 10 ALA B CA 1
ATOM 954 C C . ALA B 1 10 ? 39.211 5.946 33.654 1.00 16.22 10 ALA B C 1
ATOM 955 O O . ALA B 1 10 ? 37.992 5.903 33.777 1.00 15.36 10 ALA B O 1
ATOM 957 N N . LEU B 1 11 ? 39.888 7.088 33.545 1.00 16.98 11 LEU B N 1
ATOM 958 C CA . LEU B 1 11 ? 39.195 8.374 33.539 1.00 16.25 11 LEU B CA 1
ATOM 959 C C . LEU B 1 11 ? 38.219 8.447 32.375 1.00 14.53 11 LEU B C 1
ATOM 960 O O . LEU B 1 11 ? 37.068 8.863 32.543 1.00 15.54 11 LEU B O 1
ATOM 965 N N . LEU B 1 12 ? 38.680 8.048 31.191 1.00 15.05 12 LEU B N 1
ATOM 966 C CA . LEU B 1 12 ? 37.810 8.066 30.021 1.00 14.78 12 LEU B CA 1
ATOM 967 C C . LEU B 1 12 ? 36.687 7.053 30.186 1.00 15.77 12 LEU B C 1
ATOM 968 O O . LEU B 1 12 ? 35.530 7.376 29.943 1.00 16.30 12 LEU B O 1
ATOM 973 N N . LEU B 1 13 ? 37.028 5.838 30.612 1.00 16.04 13 LEU B N 1
ATOM 974 C CA . LEU B 1 13 ? 36.020 4.792 30.779 1.00 14.06 13 LEU B CA 1
ATOM 975 C C . LEU B 1 13 ? 34.877 5.235 31.690 1.00 15.93 13 LEU B C 1
ATOM 976 O O . LEU B 1 13 ? 33.706 5.060 31.352 1.00 13.45 13 LEU B O 1
ATOM 981 N N . GLN B 1 14 ? 35.212 5.825 32.836 1.00 14.06 14 GLN B N 1
ATOM 982 C CA . GLN B 1 14 ? 34.187 6.266 33.776 1.00 15.68 14 GLN B CA 1
ATOM 983 C C . GLN B 1 14 ? 33.256 7.308 33.163 1.00 14.81 14 GLN B C 1
ATOM 984 O O . GLN B 1 14 ? 32.044 7.277 33.385 1.00 14.60 14 GLN B O 1
ATOM 990 N N . GLY B 1 15 ? 33.820 8.228 32.387 1.00 15.85 15 GLY B N 1
ATOM 991 C CA . GLY B 1 15 ? 33.017 9.240 31.729 1.00 15.85 15 GLY B CA 1
ATOM 992 C C . GLY B 1 15 ? 32.109 8.637 30.668 1.00 14.96 15 GLY B C 1
ATOM 993 O O . GLY B 1 15 ? 30.975 9.095 30.485 1.00 15.51 15 GLY B O 1
ATOM 994 N N . LEU B 1 16 ? 32.602 7.616 29.965 1.00 15.87 16 LEU B N 1
ATOM 995 C CA . LEU B 1 16 ? 31.790 6.947 28.945 1.00 15.52 16 LEU B CA 1
ATOM 996 C C . LEU B 1 16 ? 30.596 6.229 29.573 1.00 15.45 16 LEU B C 1
ATOM 997 O O . LEU B 1 16 ? 29.496 6.261 29.032 1.00 16.35 16 LEU B O 1
ATOM 1002 N N . ILE B 1 17 ? 30.811 5.585 30.718 1.00 15.79 17 ILE B N 1
ATOM 1003 C CA . ILE B 1 17 ? 29.712 4.940 31.423 1.00 13.92 17 ILE B CA 1
ATOM 1004 C C . ILE B 1 17 ? 28.650 5.972 31.798 1.00 15.05 17 ILE B C 1
ATOM 1005 O O . ILE B 1 17 ? 27.459 5.763 31.555 1.00 15.20 17 ILE B O 1
ATOM 1010 N N . LEU B 1 18 ? 29.088 7.087 32.382 1.00 13.77 18 LEU B N 1
ATOM 1011 C CA . LEU B 1 18 ? 28.174 8.160 32.766 1.00 17.28 18 LEU B CA 1
ATOM 1012 C C . LEU B 1 18 ? 27.384 8.657 31.563 1.00 17.39 18 LEU B C 1
ATOM 1013 O O . LEU B 1 18 ? 26.185 8.918 31.669 1.00 18.67 18 LEU B O 1
ATOM 1018 N N . ALA B 1 19 ? 28.054 8.779 30.418 1.00 18.51 19 ALA B N 1
ATOM 1019 C CA . ALA B 1 19 ? 27.393 9.233 29.196 1.00 18.16 19 ALA B CA 1
ATOM 1020 C C . ALA B 1 19 ? 26.319 8.258 28.726 1.00 22.03 19 ALA B C 1
ATOM 1021 O O . ALA B 1 19 ? 25.226 8.670 28.333 1.00 18.72 19 ALA B O 1
ATOM 1023 N N . MET B 1 20 ? 26.631 6.965 28.745 1.00 16.94 20 MET B N 1
ATOM 1024 C CA . MET B 1 20 ? 25.650 5.974 28.328 1.00 15.18 20 MET B CA 1
ATOM 1025 C C . MET B 1 20 ? 24.463 5.975 29.282 1.00 16.44 20 MET B C 1
ATOM 1026 O O . MET B 1 20 ? 23.317 5.841 28.857 1.00 17.19 20 MET B O 1
ATOM 1031 N N . GLN B 1 21 ? 24.739 6.116 30.576 1.00 17.74 21 GLN B N 1
ATOM 1032 C CA . GLN B 1 21 ? 23.663 6.135 31.557 1.00 17.86 21 GLN B CA 1
ATOM 1033 C C . GLN B 1 21 ? 22.785 7.369 31.364 1.00 20.85 21 GLN B C 1
ATOM 1034 O O . GLN B 1 21 ? 21.562 7.294 31.509 1.00 21.93 21 GLN B O 1
ATOM 1040 N N . SER B 1 22 ? 23.409 8.489 31.005 1.00 21.74 22 SER B N 1
ATOM 1041 C CA . SER B 1 22 ? 22.670 9.712 30.698 1.00 22.21 22 SER B CA 1
ATOM 1042 C C . SER B 1 22 ? 21.733 9.517 29.502 1.00 23.77 22 SER B C 1
ATOM 1043 O O . SER B 1 22 ? 20.655 10.109 29.438 1.00 27.07 22 SER B O 1
ATOM 1046 N N . GLU B 1 23 ? 22.140 8.677 28.558 1.00 21.55 23 GLU B N 1
ATOM 1047 C CA . GLU B 1 23 ? 21.328 8.399 27.379 1.00 21.79 23 GLU B CA 1
ATOM 1048 C C . GLU B 1 23 ? 20.228 7.395 27.676 1.00 20.88 23 GLU B C 1
ATOM 1049 O O . GLU B 1 23 ? 19.427 7.078 26.798 1.00 24.36 23 GLU B O 1
ATOM 1055 N N . GLY B 1 24 ? 20.198 6.888 28.906 1.00 20.46 24 GLY B N 1
ATOM 1056 C CA . GLY B 1 24 ? 19.144 5.981 29.324 1.00 22.12 24 GLY B CA 1
ATOM 1057 C C . GLY B 1 24 ? 19.473 4.511 29.150 1.00 20.75 24 GLY B C 1
ATOM 1058 O O . GLY B 1 24 ? 18.586 3.656 29.215 1.00 24.74 24 GLY B O 1
ATOM 1059 N N . TYR B 1 25 ? 20.747 4.208 28.917 1.00 18.60 25 TYR B N 1
ATOM 1060 C CA . TYR B 1 25 ? 21.168 2.823 28.803 1.00 16.25 25 TYR B CA 1
ATOM 1061 C C . TYR B 1 25 ? 21.656 2.307 30.140 1.00 18.18 25 TYR B C 1
ATOM 1062 O O . TYR B 1 25 ? 22.108 3.080 30.989 1.00 18.98 25 TYR B O 1
ATOM 1071 N N . VAL B 1 26 ? 21.575 0.993 30.324 1.00 14.55 26 VAL B N 1
ATOM 1072 C CA . VAL B 1 26 ? 22.326 0.344 31.388 1.00 18.37 26 VAL B CA 1
ATOM 1073 C C . VAL B 1 26 ? 23.719 0.123 30.803 1.00 18.91 26 VAL B C 1
ATOM 1074 O O . VAL B 1 26 ? 23.850 -0.234 29.633 1.00 18.27 26 VAL B O 1
ATOM 1078 N N . CYS B 1 27 ? 24.767 0.381 31.574 1.00 16.06 27 CYS B N 1
ATOM 1079 C CA . CYS B 1 27 ? 26.103 0.305 30.995 1.00 15.42 27 CYS B CA 1
ATOM 1080 C C . CYS B 1 27 ? 27.122 -0.272 31.961 1.00 18.99 27 CYS B C 1
ATOM 1081 O O . CYS B 1 27 ? 27.243 0.185 33.104 1.00 17.66 27 CYS B O 1
ATOM 1084 N N . ASP B 1 28 ? 27.843 -1.286 31.492 1.00 15.37 28 ASP B N 1
ATOM 1085 C CA . ASP B 1 28 ? 28.975 -1.828 32.226 1.00 17.55 28 ASP B CA 1
ATOM 1086 C C . ASP B 1 28 ? 30.254 -1.465 31.499 1.00 16.42 28 ASP B C 1
ATOM 1087 O O . ASP B 1 28 ? 30.327 -1.536 30.264 1.00 16.38 28 ASP B O 1
ATOM 1092 N N . GLY B 1 29 ? 31.263 -1.082 32.264 1.00 14.31 29 GLY B N 1
ATOM 1093 C CA . GLY B 1 29 ? 32.559 -0.770 31.703 1.00 13.98 29 GLY B CA 1
ATOM 1094 C C . GLY B 1 29 ? 33.619 -1.725 32.207 1.00 16.54 29 GLY B C 1
ATOM 1095 O O . GLY B 1 29 ? 33.653 -2.066 33.399 1.00 17.02 29 GLY B O 1
ATOM 1096 N N . VAL B 1 30 ? 34.484 -2.158 31.298 1.00 12.39 30 VAL B N 1
ATOM 1097 C CA . VAL B 1 30 ? 35.588 -3.064 31.619 1.00 12.59 30 VAL B CA 1
ATOM 1098 C C . VAL B 1 30 ? 36.869 -2.557 30.973 1.00 14.66 30 VAL B C 1
ATOM 1099 O O . VAL B 1 30 ? 36.819 -1.810 30.001 1.00 14.21 30 VAL B O 1
ATOM 1103 N N . SER B 1 31 ? 38.021 -2.953 31.513 1.00 13.59 31 SER B N 1
ATOM 1104 C CA . SER B 1 31 ? 39.286 -2.350 31.098 1.00 12.09 31 SER B CA 1
ATOM 1105 C C . SER B 1 31 ? 40.218 -3.270 30.317 1.00 14.32 31 SER B C 1
ATOM 1106 O O . SER B 1 31 ? 41.294 -2.849 29.895 1.00 15.31 31 SER B O 1
ATOM 1109 N N . THR B 1 32 ? 39.817 -4.524 30.126 1.00 13.94 32 THR B N 1
ATOM 1110 C CA . THR B 1 32 ? 40.643 -5.483 29.400 1.00 13.02 32 THR B CA 1
ATOM 1111 C C . THR B 1 32 ? 39.774 -6.407 28.568 1.00 12.75 32 THR B C 1
ATOM 1112 O O . THR B 1 32 ? 38.579 -6.535 28.811 1.00 13.66 32 THR B O 1
ATOM 1116 N N . ALA B 1 33 ? 40.388 -7.065 27.591 1.00 16.07 33 ALA B N 1
ATOM 1117 C CA . ALA B 1 33 ? 39.674 -8.059 26.797 1.00 17.56 33 ALA B CA 1
ATOM 1118 C C . ALA B 1 33 ? 39.249 -9.231 27.690 1.00 15.00 33 ALA B C 1
ATOM 1119 O O . ALA B 1 33 ? 38.179 -9.826 27.503 1.00 16.18 33 ALA B O 1
ATOM 1121 N N . HIS B 1 34 ? 40.092 -9.548 28.664 1.00 14.82 34 HIS B N 1
ATOM 1122 C CA . HIS B 1 34 ? 39.814 -10.632 29.601 1.00 17.12 34 HIS B CA 1
ATOM 1123 C C . HIS B 1 34 ? 38.540 -10.352 30.388 1.00 15.28 34 HIS B C 1
ATOM 1124 O O . HIS B 1 34 ? 37.653 -11.200 30.487 1.00 13.64 34 HIS B O 1
ATOM 1131 N N . GLU B 1 35 ? 38.451 -9.158 30.967 1.00 13.67 35 GLU B N 1
ATOM 1132 C CA . GLU B 1 35 ? 37.262 -8.796 31.725 1.00 12.36 35 GLU B CA 1
ATOM 1133 C C . GLU B 1 35 ? 36.028 -8.737 30.829 1.00 13.30 35 GLU B C 1
ATOM 1134 O O . GLU B 1 35 ? 34.928 -9.104 31.245 1.00 12.55 35 GLU B O 1
ATOM 1140 N N . ALA B 1 36 ? 36.212 -8.265 29.599 1.00 12.95 36 ALA B N 1
ATOM 1141 C CA . ALA B 1 36 ? 35.135 -8.260 28.619 1.00 14.05 36 ALA B CA 1
ATOM 1142 C C . ALA B 1 36 ? 34.561 -9.661 28.417 1.00 12.07 36 ALA B C 1
ATOM 1143 O O . ALA B 1 36 ? 33.343 -9.836 28.393 1.00 14.76 36 ALA B O 1
ATOM 1145 N N . ALA B 1 37 ? 35.434 -10.654 28.275 1.00 13.85 37 ALA B N 1
ATOM 1146 C CA . ALA B 1 37 ? 34.966 -12.024 28.059 1.00 12.57 37 ALA B CA 1
ATOM 1147 C C . ALA B 1 37 ? 34.205 -12.524 29.290 1.00 14.48 37 ALA B C 1
ATOM 1148 O O . ALA B 1 37 ? 33.181 -13.201 29.171 1.00 14.18 37 ALA B O 1
ATOM 1150 N N . LEU B 1 38 ? 34.678 -12.167 30.480 1.00 12.92 38 LEU B N 1
ATOM 1151 C CA . LEU B 1 38 ? 33.960 -12.558 31.691 1.00 12.56 38 LEU B CA 1
ATOM 1152 C C . LEU B 1 38 ? 32.571 -11.931 31.723 1.00 13.11 38 LEU B C 1
ATOM 1153 O O . LEU B 1 38 ? 31.590 -12.580 32.070 1.00 15.84 38 LEU B O 1
ATOM 1158 N N . SER B 1 39 ? 32.484 -10.663 31.332 1.00 14.28 39 SER B N 1
ATOM 1159 C CA . SER B 1 39 ? 31.211 -9.958 31.372 1.00 14.13 39 SER B CA 1
ATOM 1160 C C . SER B 1 39 ? 30.263 -10.452 30.292 1.00 16.06 39 SER B C 1
ATOM 1161 O O . SER B 1 39 ? 29.067 -10.567 30.521 1.00 18.06 39 SER B O 1
ATOM 1164 N N . LEU B 1 40 ? 30.806 -10.748 29.118 1.00 15.04 40 LEU B N 1
ATOM 1165 C CA . LEU B 1 40 ? 29.982 -11.240 28.018 1.00 15.06 40 LEU B CA 1
ATOM 1166 C C . LEU B 1 40 ? 29.380 -12.605 28.349 1.00 18.28 40 LEU B C 1
ATOM 1167 O O . LEU B 1 40 ? 28.305 -12.953 27.868 1.00 18.83 40 LEU B O 1
ATOM 1172 N N . ALA B 1 41 ? 30.073 -13.375 29.183 1.00 16.85 41 ALA B N 1
ATOM 1173 C CA . ALA B 1 41 ? 29.571 -14.683 29.578 1.00 20.89 41 ALA B CA 1
ATOM 1174 C C . ALA B 1 41 ? 28.468 -14.583 30.627 1.00 22.48 41 ALA B C 1
ATOM 1175 O O . ALA B 1 41 ? 27.608 -15.457 30.717 1.00 27.62 41 ALA B O 1
ATOM 1177 N N . SER B 1 42 ? 28.494 -13.518 31.423 1.00 22.03 42 SER B N 1
ATOM 1178 C CA . SER B 1 42 ? 27.578 -13.404 32.549 1.00 23.41 42 SER B CA 1
ATOM 1179 C C . SER B 1 42 ? 26.406 -12.464 32.279 1.00 28.63 42 SER B C 1
ATOM 1180 O O . SER B 1 42 ? 25.421 -12.481 33.011 1.00 30.54 42 SER B O 1
ATOM 1183 N N . ASN B 1 43 ? 26.507 -11.656 31.226 1.00 23.32 43 ASN B N 1
ATOM 1184 C CA . ASN B 1 43 ? 25.445 -10.714 30.889 1.00 25.89 43 ASN B CA 1
ATOM 1185 C C . ASN B 1 43 ? 25.164 -10.663 29.399 1.00 24.96 43 ASN B C 1
ATOM 1186 O O . ASN B 1 43 ? 25.993 -11.069 28.588 1.00 25.88 43 ASN B O 1
ATOM 1191 N N . HIS B 1 44 ? 23.996 -10.140 29.041 1.00 26.57 44 HIS B N 1
ATOM 1192 C CA . HIS B 1 44 ? 23.667 -9.926 27.641 1.00 25.41 44 HIS B CA 1
ATOM 1193 C C . HIS B 1 44 ? 23.756 -8.447 27.279 1.00 28.35 44 HIS B C 1
ATOM 1194 O O . HIS B 1 44 ? 23.108 -7.611 27.912 1.00 24.30 44 HIS B O 1
ATOM 1201 N N . TYR B 1 45 ? 24.552 -8.132 26.260 1.00 21.60 45 TYR B N 1
ATOM 1202 C CA . TYR B 1 45 ? 24.724 -6.749 25.823 1.00 23.33 45 TYR B CA 1
ATOM 1203 C C . TYR B 1 45 ? 24.164 -6.548 24.429 1.00 22.59 45 TYR B C 1
ATOM 1204 O O . TYR B 1 45 ? 24.262 -7.436 23.583 1.00 30.08 45 TYR B O 1
ATOM 1213 N N . SER B 1 46 ? 23.587 -5.375 24.194 1.00 19.94 46 SER B N 1
ATOM 1214 C CA . SER B 1 46 ? 22.977 -5.062 22.908 1.00 21.99 46 SER B CA 1
ATOM 1215 C C . SER B 1 46 ? 23.957 -4.355 21.977 1.00 21.01 46 SER B C 1
ATOM 1216 O O . SER B 1 46 ? 23.744 -4.298 20.766 1.00 19.97 46 SER B O 1
ATOM 1219 N N . LEU B 1 47 ? 25.021 -3.802 22.551 1.00 17.09 47 LEU B N 1
ATOM 1220 C CA . LEU B 1 47 ? 26.018 -3.085 21.763 1.00 14.41 47 LEU B CA 1
ATOM 1221 C C . LEU B 1 47 ? 27.328 -3.052 22.545 1.00 14.82 47 LEU B C 1
ATOM 1222 O O . LEU B 1 47 ? 27.318 -2.982 23.772 1.00 15.76 47 LEU B O 1
ATOM 1227 N N . ILE B 1 48 ? 28.445 -3.127 21.827 1.00 13.38 48 ILE B N 1
ATOM 1228 C CA . ILE B 1 48 ? 29.762 -3.095 22.441 1.00 12.13 48 ILE B CA 1
ATOM 1229 C C . ILE B 1 48 ? 30.558 -1.919 21.881 1.00 13.47 48 ILE B C 1
ATOM 1230 O O . ILE B 1 48 ? 30.632 -1.745 20.669 1.00 12.81 48 ILE B O 1
ATOM 1235 N N . VAL B 1 49 ? 31.136 -1.111 22.765 1.00 11.15 49 VAL B N 1
ATOM 1236 C CA . VAL B 1 49 ? 32.038 -0.033 22.364 1.00 11.84 49 VAL B CA 1
ATOM 1237 C C . VAL B 1 49 ? 33.443 -0.508 22.695 1.00 13.18 49 VAL B C 1
ATOM 1238 O O . VAL B 1 49 ? 33.709 -0.893 23.833 1.00 12.53 49 VAL B O 1
ATOM 1242 N N . LEU B 1 50 ? 34.327 -0.508 21.699 1.00 12.04 50 LEU B N 1
ATOM 1243 C CA . LEU B 1 50 ? 35.595 -1.230 21.797 1.00 12.68 50 LEU B CA 1
ATOM 1244 C C . LEU B 1 50 ? 36.816 -0.366 21.492 1.00 12.60 50 LEU B C 1
ATOM 1245 O O . LEU B 1 50 ? 37.012 0.091 20.366 1.00 11.35 50 LEU B O 1
ATOM 1250 N N . ASP B 1 51 ? 37.645 -0.164 22.513 1.00 11.46 51 ASP B N 1
ATOM 1251 C CA . ASP B 1 51 ? 38.971 0.437 22.351 1.00 12.15 51 ASP B CA 1
ATOM 1252 C C . ASP B 1 51 ? 39.926 -0.635 21.813 1.00 14.19 51 ASP B C 1
ATOM 1253 O O . ASP B 1 51 ? 39.747 -1.829 22.085 1.00 12.87 51 ASP B O 1
ATOM 1258 N N . LEU B 1 52 ? 40.930 -0.224 21.042 1.00 11.34 52 LEU B N 1
ATOM 1259 C CA . LEU B 1 52 ? 41.852 -1.189 20.447 1.00 12.60 52 LEU B CA 1
ATOM 1260 C C . LEU B 1 52 ? 43.133 -1.395 21.257 1.00 16.68 52 LEU B C 1
ATOM 1261 O O . LEU B 1 52 ? 43.604 -2.527 21.385 1.00 15.28 52 LEU B O 1
ATOM 1266 N N . GLY B 1 53 ? 43.699 -0.315 21.789 1.00 13.97 53 GLY B N 1
ATOM 1267 C CA . GLY B 1 53 ? 44.892 -0.425 22.613 1.00 13.72 53 GLY B CA 1
ATOM 1268 C C . GLY B 1 53 ? 44.524 -0.875 24.016 1.00 14.39 53 GLY B C 1
ATOM 1269 O O . GLY B 1 53 ? 44.055 -0.079 24.825 1.00 14.33 53 GLY B O 1
ATOM 1270 N N . LEU B 1 54 ? 44.721 -2.162 24.292 1.00 14.63 54 LEU B N 1
ATOM 1271 C CA . LEU B 1 54 ? 44.355 -2.748 25.576 1.00 14.39 54 LEU B CA 1
ATOM 1272 C C . LEU B 1 54 ? 45.555 -3.519 26.094 1.00 16.53 54 LEU B C 1
ATOM 1273 O O . LEU B 1 54 ? 46.366 -3.999 25.308 1.00 17.99 54 LEU B O 1
ATOM 1278 N N . PRO B 1 55 ? 45.673 -3.639 27.422 1.00 15.76 55 PRO B N 1
ATOM 1279 C CA . PRO B 1 55 ? 46.905 -4.210 27.981 1.00 19.48 55 PRO B CA 1
ATOM 1280 C C . PRO B 1 55 ? 47.118 -5.703 27.731 1.00 22.91 55 PRO B C 1
ATOM 1281 O O . PRO B 1 55 ? 48.270 -6.137 27.725 1.00 26.96 55 PRO B O 1
ATOM 1285 N N . ASP B 1 56 ? 46.062 -6.480 27.528 1.00 18.95 56 ASP B N 1
ATOM 1286 C CA . ASP B 1 56 ? 46.255 -7.939 27.514 1.00 23.42 56 ASP B CA 1
ATOM 1287 C C . ASP B 1 56 ? 46.183 -8.574 26.122 1.00 22.78 56 ASP B C 1
ATOM 1288 O O . ASP B 1 56 ? 46.868 -9.556 25.818 1.00 23.01 56 ASP B O 1
ATOM 1293 N N . GLU B 1 57 ? 45.348 -8.001 25.278 1.00 19.44 57 GLU B N 1
ATOM 1294 C CA . GLU B 1 57 ? 45.114 -8.547 23.957 1.00 16.16 57 GLU B CA 1
ATOM 1295 C C . GLU B 1 57 ? 44.645 -7.358 23.163 1.00 18.52 57 GLU B C 1
ATOM 1296 O O . GLU B 1 57 ? 43.840 -6.560 23.656 1.00 18.69 57 GLU B O 1
ATOM 1302 N N . ASP B 1 58 ? 45.159 -7.222 21.951 1.00 17.23 58 ASP B N 1
ATOM 1303 C CA . ASP B 1 58 ? 44.735 -6.127 21.100 1.00 18.50 58 ASP B CA 1
ATOM 1304 C C . ASP B 1 58 ? 43.238 -6.213 20.831 1.00 19.16 58 ASP B C 1
ATOM 1305 O O . ASP B 1 58 ? 42.715 -7.297 20.568 1.00 17.96 58 ASP B O 1
ATOM 1310 N N . GLY B 1 59 ? 42.545 -5.077 20.916 1.00 16.67 59 GLY B N 1
ATOM 1311 C CA . GLY B 1 59 ? 41.113 -5.049 20.677 1.00 16.89 59 GLY B CA 1
ATOM 1312 C C . GLY B 1 59 ? 40.707 -5.591 19.319 1.00 17.03 59 GLY B C 1
ATOM 1313 O O . GLY B 1 59 ? 39.626 -6.172 19.177 1.00 15.15 59 GLY B O 1
ATOM 1314 N N . LEU B 1 60 ? 41.555 -5.403 18.310 1.00 15.52 60 LEU B N 1
ATOM 1315 C CA . LEU B 1 60 ? 41.230 -5.894 16.975 1.00 16.13 60 LEU B CA 1
ATOM 1316 C C . LEU B 1 60 ? 41.272 -7.423 16.958 1.00 17.90 60 LEU B C 1
ATOM 1317 O O . LEU B 1 60 ? 40.427 -8.066 16.345 1.00 16.05 60 LEU B O 1
ATOM 1322 N N . HIS B 1 61 ? 42.251 -8.001 17.649 1.00 16.83 61 HIS B N 1
ATOM 1323 C CA . HIS B 1 61 ? 42.330 -9.454 17.798 1.00 17.79 61 HIS B CA 1
ATOM 1324 C C . HIS B 1 61 ? 41.103 -9.9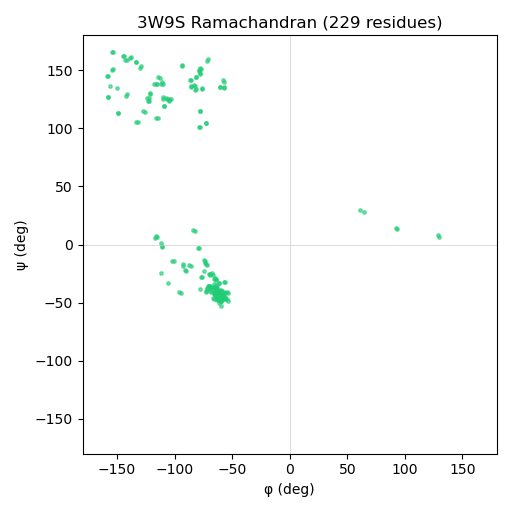82 18.556 1.00 15.43 61 HIS B C 1
ATOM 1325 O O . HIS B 1 61 ? 40.504 -10.996 18.179 1.00 14.12 61 HIS B O 1
ATOM 1332 N N . PHE B 1 62 ? 40.725 -9.289 19.624 1.00 13.76 62 PHE B N 1
ATOM 1333 C CA . PHE B 1 62 ? 39.568 -9.686 20.407 1.00 11.15 62 PHE B CA 1
ATOM 1334 C C . PHE B 1 62 ? 38.288 -9.626 19.564 1.00 14.32 62 PHE B C 1
ATOM 1335 O O . PHE B 1 62 ? 37.434 -10.504 19.657 1.00 13.43 62 PHE B O 1
ATOM 1343 N N . LEU B 1 63 ? 38.161 -8.585 18.743 1.00 11.50 63 LEU B N 1
ATOM 1344 C CA . LEU B 1 63 ? 36.991 -8.455 17.869 1.00 11.01 63 LEU B CA 1
ATOM 1345 C C . LEU B 1 63 ? 36.926 -9.631 16.901 1.00 12.63 63 LEU B C 1
ATOM 1346 O O . LEU B 1 63 ? 35.851 -10.181 16.655 1.00 13.17 63 LEU B O 1
ATOM 1351 N N . SER B 1 64 ? 38.078 -10.013 16.364 1.00 13.57 64 SER B N 1
ATOM 1352 C CA . SER B 1 64 ? 38.149 -11.149 15.447 1.00 13.95 64 SER B CA 1
ATOM 1353 C C . SER B 1 64 ? 37.615 -12.397 16.147 1.00 15.69 64 SER B C 1
ATOM 1354 O O . SER B 1 64 ? 36.835 -13.171 15.577 1.00 17.09 64 SER B O 1
ATOM 1357 N N . ARG B 1 65 ? 38.022 -12.587 17.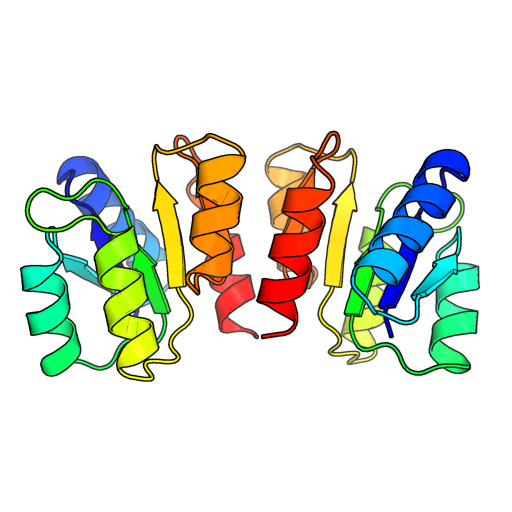400 1.00 13.63 65 ARG B N 1
ATOM 1358 C CA . ARG B 1 65 ? 37.543 -13.735 18.159 1.00 14.49 65 ARG B CA 1
ATOM 1359 C C . ARG B 1 65 ? 36.047 -13.680 18.417 1.00 14.96 65 ARG B C 1
ATOM 1360 O O . ARG B 1 65 ? 35.359 -14.693 18.315 1.00 16.97 65 ARG B O 1
ATOM 1368 N N . MET B 1 66 ? 35.536 -12.500 18.758 1.00 14.43 66 MET B N 1
ATOM 1369 C CA . MET B 1 66 ? 34.108 -12.349 18.983 1.00 13.81 66 MET B CA 1
ATOM 1370 C C . MET B 1 66 ? 33.305 -12.728 17.744 1.00 14.82 66 MET B C 1
ATOM 1371 O O . MET B 1 66 ? 32.294 -13.417 17.844 1.00 15.50 66 MET B O 1
ATOM 1376 N N . ARG B 1 67 ? 33.753 -12.273 16.581 1.00 15.17 67 ARG B N 1
ATOM 1377 C CA . ARG B 1 67 ? 33.011 -12.550 15.357 1.00 15.70 67 ARG B CA 1
ATOM 1378 C C . ARG B 1 67 ? 33.118 -14.023 14.980 1.00 20.06 67 ARG B C 1
ATOM 1379 O O . ARG B 1 67 ? 32.154 -14.608 14.485 1.00 21.08 67 ARG B O 1
ATOM 1387 N N . ARG B 1 68 ? 34.274 -14.626 15.240 1.00 17.58 68 ARG B N 1
ATOM 1388 C CA . ARG B 1 68 ? 34.448 -16.057 14.987 1.00 21.91 68 ARG B CA 1
ATOM 1389 C C . ARG B 1 68 ? 33.525 -16.899 15.868 1.00 24.59 68 ARG B C 1
ATOM 1390 O O . ARG B 1 68 ? 33.084 -17.982 15.467 1.00 24.99 68 ARG B O 1
ATOM 1398 N N . GLU B 1 69 ? 33.223 -16.398 17.063 1.00 19.99 69 GLU B N 1
ATOM 1399 C CA . GLU B 1 69 ? 32.268 -17.059 17.951 1.00 23.88 69 GLU B CA 1
ATOM 1400 C C . GLU B 1 69 ? 30.816 -16.726 17.603 1.00 22.26 69 GLU B C 1
ATOM 1401 O O . GLU B 1 69 ? 29.903 -17.019 18.375 1.00 27.39 69 GLU B O 1
ATOM 1407 N N . LYS B 1 70 ? 30.629 -16.110 16.437 1.00 22.81 70 LYS B N 1
ATOM 1408 C CA . LYS B 1 70 ? 29.307 -15.800 15.889 1.00 25.37 70 LYS B CA 1
ATOM 1409 C C . LYS B 1 70 ? 28.521 -14.812 16.731 1.00 24.35 70 LYS B C 1
ATOM 1410 O O . LYS B 1 70 ? 27.286 -14.818 16.739 1.00 25.49 70 LYS B O 1
ATOM 1416 N N . MET B 1 71 ? 29.239 -13.955 17.447 1.00 21.22 71 MET B N 1
ATOM 1417 C CA . MET B 1 71 ? 28.578 -12.895 18.181 1.00 20.80 71 MET B CA 1
ATOM 1418 C C . MET B 1 71 ? 28.168 -11.820 17.175 1.00 21.86 71 MET B C 1
ATOM 1419 O O . MET B 1 71 ? 28.954 -11.438 16.301 1.00 21.47 71 MET B O 1
ATOM 1424 N N . THR B 1 72 ? 26.929 -11.357 17.280 1.00 20.02 72 THR B N 1
ATOM 1425 C CA . THR B 1 72 ? 26.358 -10.496 16.249 1.00 22.80 72 THR B CA 1
ATOM 1426 C C . THR B 1 72 ? 26.006 -9.096 16.737 1.00 21.27 72 THR B C 1
ATOM 1427 O O . THR B 1 72 ? 25.427 -8.316 15.984 1.00 22.09 72 THR B O 1
ATOM 1431 N N . GLN B 1 73 ? 26.360 -8.781 17.983 1.00 21.70 73 GLN B N 1
ATOM 1432 C CA . GLN B 1 73 ? 26.121 -7.447 18.532 1.00 19.98 73 GLN B CA 1
ATOM 1433 C C . GLN B 1 73 ? 26.800 -6.392 17.675 1.00 17.73 73 GLN B C 1
ATOM 1434 O O . GLN B 1 73 ? 27.920 -6.605 17.210 1.00 16.95 73 GLN B O 1
ATOM 1440 N N . PRO B 1 74 ? 26.138 -5.241 17.496 1.00 17.08 74 PRO B N 1
ATOM 1441 C CA . PRO B 1 74 ? 26.825 -4.095 16.890 1.00 16.00 74 PRO B CA 1
ATOM 1442 C C . PRO B 1 74 ? 28.062 -3.741 17.713 1.00 14.14 74 PRO B C 1
ATOM 1443 O O . PRO B 1 74 ? 27.999 -3.711 18.946 1.00 14.73 74 PRO B O 1
ATOM 1447 N N . VAL B 1 75 ? 29.172 -3.501 17.026 1.00 14.03 75 VAL B N 1
ATOM 1448 C CA . VAL B 1 75 ? 30.407 -3.084 17.671 1.00 13.08 75 VAL B CA 1
ATOM 1449 C C . VAL B 1 75 ? 30.864 -1.757 17.093 1.00 13.08 75 VAL B C 1
ATOM 1450 O O . VAL B 1 75 ? 31.014 -1.618 15.880 1.00 14.03 75 VAL B O 1
ATOM 1454 N N . LEU B 1 76 ? 31.086 -0.775 17.960 1.00 10.76 76 LEU B N 1
ATOM 1455 C CA . LEU B 1 76 ? 31.647 0.487 17.513 1.00 10.27 76 LEU B CA 1
ATOM 1456 C C . LEU B 1 76 ? 33.068 0.559 18.058 1.00 12.33 76 LEU B C 1
ATOM 1457 O O . LEU B 1 76 ? 33.277 0.505 19.269 1.00 12.48 76 LEU B O 1
ATOM 1462 N N . ILE B 1 77 ? 34.047 0.642 17.167 1.00 10.02 77 ILE B N 1
ATOM 1463 C CA . ILE B 1 77 ? 35.433 0.803 17.597 1.00 11.60 77 ILE B CA 1
ATOM 1464 C C . ILE B 1 77 ? 35.680 2.273 17.909 1.00 11.52 77 ILE B C 1
ATOM 1465 O O . ILE B 1 77 ? 35.302 3.157 17.140 1.00 12.14 77 ILE B O 1
ATOM 1470 N N . LEU B 1 78 ? 36.318 2.524 19.048 1.00 11.52 78 LEU B N 1
ATOM 1471 C CA . LEU B 1 78 ? 36.532 3.877 19.537 1.00 12.04 78 LEU B CA 1
ATOM 1472 C C . LEU B 1 78 ? 37.996 3.938 19.959 1.00 13.86 78 LEU B C 1
ATOM 1473 O O . LEU B 1 78 ? 38.367 3.380 20.985 1.00 13.83 78 LEU B O 1
ATOM 1478 N N . THR B 1 79 ? 38.841 4.589 19.165 1.00 12.23 79 THR B N 1
ATOM 1479 C CA . THR B 1 79 ? 40.276 4.330 19.276 1.00 11.33 79 THR B CA 1
ATOM 1480 C C . THR B 1 79 ? 41.172 5.477 18.842 1.00 13.08 79 THR B C 1
ATOM 1481 O O . THR B 1 79 ? 40.814 6.268 17.963 1.00 13.09 79 THR B O 1
ATOM 1485 N N . ALA B 1 80 ? 42.353 5.548 19.448 1.00 14.77 80 ALA B N 1
ATOM 1486 C CA . ALA B 1 80 ? 43.388 6.476 19.007 1.00 16.82 80 ALA B CA 1
ATOM 1487 C C . ALA B 1 80 ? 44.067 6.036 17.709 1.00 17.52 80 ALA B C 1
ATOM 1488 O O . ALA B 1 80 ? 44.795 6.820 17.093 1.00 17.89 80 ALA B O 1
ATOM 1490 N N . ARG B 1 81 ? 43.850 4.790 17.291 1.00 16.88 81 ARG B N 1
ATOM 1491 C CA . ARG B 1 81 ? 44.447 4.315 16.044 1.00 18.18 81 ARG B CA 1
ATOM 1492 C C . ARG B 1 81 ? 43.742 4.934 14.851 1.00 18.59 81 ARG B C 1
ATOM 1493 O O . ARG B 1 81 ? 42.645 4.512 14.487 1.00 18.69 81 ARG B O 1
ATOM 1501 N N . ASP B 1 82 ? 44.391 5.910 14.224 1.00 19.73 82 ASP B N 1
ATOM 1502 C CA . ASP B 1 82 ? 43.685 6.804 13.309 1.00 20.81 82 ASP B CA 1
ATOM 1503 C C . ASP B 1 82 ? 44.039 6.701 11.824 1.00 24.11 82 ASP B C 1
ATOM 1504 O O . ASP B 1 82 ? 43.485 7.449 11.021 1.00 27.24 82 ASP B O 1
ATOM 1509 N N . THR B 1 83 ? 44.936 5.796 11.444 1.00 19.15 83 THR B N 1
ATOM 1510 C CA . THR B 1 83 ? 45.341 5.712 10.036 1.00 20.10 83 THR B CA 1
ATOM 1511 C C . THR B 1 83 ? 44.234 5.132 9.162 1.00 21.76 83 THR B C 1
ATOM 1512 O O . THR B 1 83 ? 43.337 4.444 9.654 1.00 17.98 83 THR B O 1
ATOM 1516 N N . LEU B 1 84 ? 44.297 5.424 7.867 1.00 20.55 84 LEU B N 1
ATOM 1517 C CA . LEU B 1 84 ? 43.333 4.871 6.923 1.00 18.35 84 LEU B CA 1
ATOM 1518 C C . LEU B 1 84 ? 43.325 3.350 6.993 1.00 18.85 84 LEU B C 1
ATOM 1519 O O . LEU B 1 84 ? 42.268 2.720 7.016 1.00 18.21 84 LEU B O 1
ATOM 1524 N N . GLU B 1 85 ? 44.519 2.771 7.028 1.00 20.66 85 GLU B N 1
ATOM 1525 C CA . GLU B 1 85 ? 44.691 1.333 7.140 1.00 20.17 85 GLU B CA 1
ATOM 1526 C C . GLU B 1 85 ? 44.012 0.791 8.402 1.00 19.47 85 GLU B C 1
ATOM 1527 O O . GLU B 1 85 ? 43.348 -0.246 8.356 1.00 17.51 85 GLU B O 1
ATOM 1533 N N . ASP B 1 86 ? 44.178 1.494 9.524 1.00 18.60 86 ASP B N 1
ATOM 1534 C CA . ASP B 1 86 ? 43.513 1.101 10.773 1.00 18.76 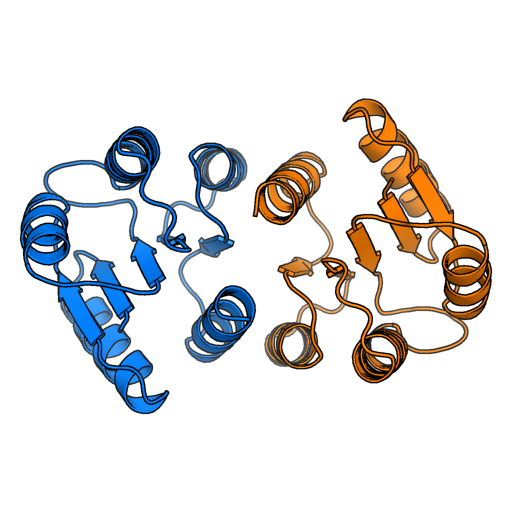86 ASP B CA 1
ATOM 1535 C C . ASP B 1 86 ? 41.991 1.080 10.646 1.00 16.99 86 ASP B C 1
ATOM 1536 O O . ASP B 1 86 ? 41.336 0.145 11.116 1.00 16.05 86 ASP B O 1
ATOM 1541 N N . ARG B 1 87 ? 41.424 2.130 10.052 1.00 16.18 87 ARG B N 1
ATOM 1542 C CA . ARG B 1 87 ? 39.971 2.225 9.921 1.00 14.33 87 ARG B CA 1
ATOM 1543 C C . ARG B 1 87 ? 39.436 1.088 9.060 1.00 14.07 87 ARG B C 1
ATOM 1544 O O . ARG B 1 87 ? 38.470 0.424 9.423 1.00 13.58 87 ARG B O 1
ATOM 1552 N N . ILE B 1 88 ? 40.077 0.853 7.919 1.00 13.66 88 ILE B N 1
ATOM 1553 C CA . ILE B 1 88 ? 39.623 -0.196 7.013 1.00 15.69 88 ILE B CA 1
ATOM 1554 C C . ILE B 1 88 ? 39.719 -1.571 7.671 1.00 17.40 88 ILE B C 1
ATOM 1555 O O . ILE B 1 88 ? 38.788 -2.373 7.583 1.00 15.16 88 ILE B O 1
ATOM 1560 N N . SER B 1 89 ? 40.832 -1.836 8.347 1.00 16.99 89 SER B N 1
ATOM 1561 C CA . SER B 1 89 ? 41.007 -3.138 8.976 1.00 16.80 89 SER B CA 1
ATOM 1562 C C . SER B 1 89 ? 39.992 -3.347 10.105 1.00 16.57 89 SER B C 1
ATOM 1563 O O . SER B 1 89 ? 39.476 -4.452 10.285 1.00 16.34 89 SER B O 1
ATOM 1566 N N . GLY B 1 90 ? 39.691 -2.288 10.854 1.00 13.38 90 GLY B N 1
ATOM 1567 C CA . GLY B 1 90 ? 38.693 -2.385 11.908 1.00 13.46 90 GLY B CA 1
ATOM 1568 C C . GLY B 1 90 ? 37.325 -2.764 11.374 1.00 14.97 90 GLY B C 1
ATOM 1569 O O . GLY B 1 90 ? 36.660 -3.660 11.890 1.00 14.05 90 GLY B O 1
ATOM 1570 N N . LEU B 1 91 ? 36.893 -2.070 10.328 1.00 12.52 91 LEU B N 1
ATOM 1571 C CA . LEU B 1 91 ? 35.610 -2.361 9.709 1.00 13.10 91 LEU B CA 1
ATOM 1572 C C . LEU B 1 91 ? 35.584 -3.776 9.112 1.00 13.19 91 LEU B C 1
ATOM 1573 O O . LEU B 1 91 ? 34.649 -4.546 9.345 1.00 15.34 91 LEU B O 1
ATOM 1578 N N . ASP B 1 92 ? 36.623 -4.126 8.364 1.00 15.72 92 ASP B N 1
ATOM 1579 C CA . ASP B 1 92 ? 36.664 -5.432 7.710 1.00 14.77 92 ASP B CA 1
ATOM 1580 C C . ASP B 1 92 ? 36.781 -6.601 8.699 1.00 16.52 92 ASP B C 1
ATOM 1581 O O . ASP B 1 92 ? 36.375 -7.729 8.390 1.00 18.68 92 ASP B O 1
ATOM 1586 N N . THR B 1 93 ? 37.325 -6.332 9.883 1.00 14.20 93 THR B N 1
ATOM 1587 C CA . THR B 1 93 ? 37.390 -7.341 10.945 1.00 16.69 93 THR B CA 1
ATOM 1588 C C . THR B 1 93 ? 36.010 -7.585 11.555 1.00 16.31 93 THR B C 1
ATOM 1589 O O . THR B 1 93 ? 35.771 -8.599 12.211 1.00 16.96 93 THR B O 1
ATOM 1593 N N . GLY B 1 94 ? 35.074 -6.675 11.326 1.00 15.28 94 GLY B N 1
ATOM 1594 C CA . GLY B 1 94 ? 33.727 -6.930 11.789 1.00 14.80 94 GLY B CA 1
ATOM 1595 C C . GLY B 1 94 ? 33.106 -5.819 12.604 1.00 14.14 94 GLY B C 1
ATOM 1596 O O . GLY B 1 94 ? 32.024 -5.996 13.151 1.00 15.98 94 GLY B O 1
ATOM 1597 N N . ALA B 1 95 ? 33.767 -4.668 12.677 1.00 11.86 95 ALA B N 1
ATOM 1598 C CA . ALA B 1 95 ? 33.173 -3.535 13.387 1.00 11.47 95 ALA B CA 1
ATOM 1599 C C . ALA B 1 95 ? 32.109 -2.876 12.519 1.00 14.46 95 ALA B C 1
ATOM 1600 O O . ALA B 1 95 ? 32.242 -2.841 11.291 1.00 14.54 95 ALA B O 1
ATOM 1602 N N . ASP B 1 96 ? 31.076 -2.332 13.157 1.00 11.35 96 ASP B N 1
ATOM 1603 C CA . ASP B 1 96 ? 29.991 -1.681 12.428 1.00 12.72 96 ASP B CA 1
ATOM 1604 C C . ASP B 1 96 ? 30.232 -0.187 12.224 1.00 17.46 96 ASP B C 1
ATOM 1605 O O . ASP B 1 96 ? 29.659 0.426 11.320 1.00 14.08 96 ASP B O 1
ATOM 1610 N N . ASP B 1 97 ? 31.081 0.394 13.066 1.00 12.59 97 ASP B N 1
ATOM 1611 C CA . ASP B 1 97 ? 31.488 1.782 12.910 1.00 11.29 97 ASP B CA 1
ATOM 1612 C C . ASP B 1 97 ? 32.853 1.906 13.566 1.00 12.84 97 ASP B C 1
ATOM 1613 O O . ASP B 1 97 ? 33.289 1.009 14.300 1.00 12.07 97 ASP B O 1
ATOM 1618 N N . TYR B 1 98 ? 33.536 3.006 13.283 1.00 12.13 98 TYR B N 1
ATOM 1619 C CA . TYR B 1 98 ? 34.906 3.195 13.725 1.00 11.71 98 TYR B CA 1
ATOM 1620 C C . TYR B 1 98 ? 35.067 4.686 13.931 1.00 12.18 98 TYR B C 1
ATOM 1621 O O . TYR B 1 98 ? 34.975 5.454 12.978 1.00 12.55 98 TYR B O 1
ATOM 1630 N N . LEU B 1 99 ? 35.258 5.105 15.179 1.00 11.40 99 LEU B N 1
ATOM 1631 C CA . LEU B 1 99 ? 35.311 6.525 15.508 1.00 12.28 99 LEU B CA 1
ATOM 1632 C C . LEU B 1 99 ? 36.647 6.800 16.186 1.00 12.55 99 LEU B C 1
ATOM 1633 O O . LEU B 1 99 ? 36.990 6.165 17.186 1.00 11.93 99 LEU B O 1
ATOM 1638 N N . VAL B 1 100 ? 37.406 7.729 15.617 1.00 13.29 100 VAL B N 1
ATOM 1639 C CA . VAL B 1 100 ? 38.765 8.016 16.069 1.00 12.32 100 VAL B CA 1
ATOM 1640 C C . VAL B 1 100 ? 38.796 9.029 17.223 1.00 13.58 100 VAL B C 1
ATOM 1641 O O . VAL B 1 100 ? 37.999 9.964 17.250 1.00 15.38 100 VAL B O 1
ATOM 1645 N N . LYS B 1 101 ? 39.698 8.809 18.182 1.00 12.12 101 LYS B N 1
ATOM 1646 C CA . LYS B 1 101 ? 39.971 9.786 19.241 1.00 12.00 101 LYS B CA 1
ATOM 1647 C C . LYS B 1 101 ? 40.917 10.874 18.742 1.00 14.16 101 LYS B C 1
ATOM 1648 O O . LYS B 1 101 ? 41.826 10.594 17.965 1.00 15.89 101 LYS B O 1
ATOM 1654 N N . PRO B 1 102 ? 40.719 12.126 19.195 1.00 13.23 102 PRO B N 1
ATOM 1655 C CA . PRO B 1 102 ? 39.633 12.585 20.070 1.00 14.98 102 PRO B CA 1
ATOM 1656 C C . PRO B 1 102 ? 38.317 12.748 19.313 1.00 13.25 102 PRO B C 1
ATOM 1657 O O . PRO B 1 102 ? 38.319 13.009 18.103 1.00 15.03 102 PRO B O 1
ATOM 1661 N N . PHE B 1 103 ? 37.211 12.571 20.025 1.00 13.11 103 PHE B N 1
ATOM 1662 C CA . PHE B 1 103 ? 35.882 12.629 19.429 1.00 16.38 103 PHE B CA 1
ATOM 1663 C C . PHE B 1 103 ? 34.941 13.319 20.398 1.00 16.20 103 PHE B C 1
ATOM 1664 O O . PHE B 1 103 ? 35.193 13.371 21.607 1.00 14.73 103 PHE B O 1
ATOM 1672 N N . ALA B 1 104 ? 33.846 13.844 19.863 1.00 15.70 104 ALA B N 1
ATOM 1673 C CA . ALA B 1 104 ? 32.834 14.483 20.694 1.00 16.16 104 ALA B CA 1
ATOM 1674 C C . ALA B 1 104 ? 31.861 13.444 21.233 1.00 18.04 104 ALA B C 1
ATOM 1675 O O . ALA B 1 104 ? 31.415 12.557 20.503 1.00 16.59 104 ALA B O 1
ATOM 1677 N N . LEU B 1 105 ? 31.526 13.570 22.510 1.00 17.21 105 LEU B N 1
ATOM 1678 C CA . LEU B 1 105 ? 30.604 12.659 23.172 1.00 17.34 105 LEU B CA 1
ATOM 1679 C C . LEU B 1 105 ? 29.278 12.582 22.422 1.00 17.46 105 LEU B C 1
ATOM 1680 O O . LEU B 1 105 ? 28.710 11.502 22.249 1.00 15.91 105 LEU B O 1
ATOM 1685 N N . GLU B 1 106 ? 28.792 13.727 21.955 1.00 15.41 106 GLU B N 1
ATOM 1686 C CA . GLU B 1 106 ? 27.496 13.730 21.301 1.00 15.19 106 GLU B CA 1
ATOM 1687 C C . GLU B 1 106 ? 27.518 13.029 19.944 1.00 15.23 106 GLU B C 1
ATOM 1688 O O . GLU B 1 106 ? 26.489 12.521 19.508 1.00 14.84 106 GLU B O 1
ATOM 1694 N N . GLU B 1 107 ? 28.674 12.977 19.285 1.00 14.33 107 GLU B N 1
ATOM 1695 C CA . GLU B 1 107 ? 28.761 12.168 18.064 1.00 13.01 107 GLU B CA 1
ATOM 1696 C C . GLU B 1 107 ? 28.758 10.680 18.383 1.00 14.27 107 GLU B C 1
ATOM 1697 O O . GLU B 1 107 ? 28.138 9.886 17.674 1.00 14.23 107 GLU B O 1
ATOM 1703 N N . LEU B 1 108 ? 29.463 10.291 19.444 1.00 13.64 108 LEU B N 1
ATOM 1704 C CA . LEU B 1 108 ? 29.396 8.906 19.899 1.00 12.43 108 LEU B CA 1
ATOM 1705 C C . LEU B 1 108 ? 27.950 8.528 20.179 1.00 14.33 108 LEU B C 1
ATOM 1706 O O . LEU B 1 108 ? 27.482 7.480 19.738 1.00 14.44 108 LEU B O 1
ATOM 1711 N N . ASN B 1 109 ? 27.234 9.393 20.894 1.00 13.16 109 ASN B N 1
ATOM 1712 C CA . ASN B 1 109 ? 25.839 9.116 21.207 1.00 13.83 109 ASN B CA 1
ATOM 1713 C C . ASN B 1 109 ? 24.992 8.942 19.952 1.00 12.98 109 ASN B C 1
ATOM 1714 O O . ASN B 1 109 ? 24.158 8.038 19.877 1.00 13.89 109 ASN B O 1
ATOM 1719 N N . ALA B 1 110 ? 25.213 9.801 18.965 1.00 12.87 110 ALA B N 1
ATOM 1720 C CA . ALA B 1 110 ? 24.409 9.750 17.744 1.00 13.03 110 ALA B CA 1
ATOM 1721 C C . ALA B 1 110 ? 24.716 8.498 16.942 1.00 12.57 110 ALA B C 1
ATOM 1722 O O . ALA B 1 110 ? 23.822 7.898 16.346 1.00 12.03 110 ALA B O 1
ATOM 1724 N N . ARG B 1 111 ? 25.987 8.104 16.925 1.00 12.22 111 ARG B N 1
ATOM 1725 C CA . ARG B 1 111 ? 26.381 6.893 16.212 1.00 11.99 111 ARG B CA 1
ATOM 1726 C C . ARG B 1 111 ? 25.863 5.627 16.889 1.00 12.92 111 ARG B C 1
ATOM 1727 O O . ARG B 1 111 ? 25.494 4.664 16.221 1.00 13.12 111 ARG B O 1
ATOM 1735 N N . ILE B 1 112 ? 25.827 5.637 18.212 1.00 12.28 112 ILE B N 1
ATOM 1736 C CA . ILE B 1 112 ? 25.230 4.534 18.943 1.00 13.38 112 ILE B CA 1
ATOM 1737 C C . ILE B 1 112 ? 23.724 4.463 18.662 1.00 14.25 112 ILE B C 1
ATOM 1738 O O . ILE B 1 112 ? 23.188 3.383 18.429 1.00 14.62 112 ILE B O 1
ATOM 1743 N N . ARG B 1 113 ? 23.048 5.612 18.640 1.00 14.14 113 ARG B N 1
ATOM 1744 C CA . ARG B 1 113 ? 21.628 5.621 18.273 1.00 14.53 113 ARG B CA 1
ATOM 1745 C C . ARG B 1 113 ? 21.410 5.037 16.880 1.00 16.45 113 ARG B C 1
ATOM 1746 O O . ARG B 1 113 ? 20.495 4.248 16.678 1.00 17.38 113 ARG B O 1
ATOM 1754 N N . ALA B 1 114 ? 22.256 5.425 15.925 1.00 14.06 114 ALA B N 1
ATOM 1755 C CA . ALA B 1 114 ? 22.147 4.929 14.556 1.00 15.04 114 ALA B CA 1
ATOM 1756 C C . ALA B 1 114 ? 22.326 3.416 14.502 1.00 19.17 114 ALA B C 1
ATOM 1757 O O . ALA B 1 114 ? 21.577 2.710 13.818 1.00 20.05 114 ALA B O 1
ATOM 1759 N N . LEU B 1 115 ? 23.319 2.915 15.228 1.00 15.83 115 LEU B N 1
ATOM 1760 C CA . LEU B 1 115 ? 23.600 1.480 15.222 1.00 14.90 115 LEU B CA 1
ATOM 1761 C C . LEU B 1 115 ? 22.446 0.696 15.809 1.00 20.85 115 LEU B C 1
ATOM 1762 O O . LEU B 1 115 ? 22.127 -0.396 15.338 1.00 21.40 115 LEU B O 1
ATOM 1767 N N . LEU B 1 116 ? 21.818 1.261 16.834 1.00 17.14 116 LEU B N 1
ATOM 1768 C CA . LEU B 1 116 ? 20.774 0.550 17.565 1.00 18.41 116 LEU B CA 1
ATOM 1769 C C . LEU B 1 116 ? 19.435 0.525 16.839 1.00 28.54 116 LEU B C 1
ATOM 1770 O O . LEU B 1 116 ? 18.732 -0.480 16.878 1.00 26.58 116 LEU B O 1
ATOM 1775 N N . ARG B 1 117 ? 19.069 1.614 16.174 1.00 25.06 117 ARG B N 1
ATOM 1776 C CA . ARG B 1 117 ? 17.758 1.625 15.526 1.00 31.16 117 ARG B CA 1
ATOM 1777 C C . ARG B 1 117 ? 17.783 0.751 14.274 1.00 34.73 117 ARG B C 1
ATOM 1778 O O . ARG B 1 117 ? 16.739 0.364 13.746 1.00 43.84 117 ARG B O 1
ATOM 1786 N N . ARG B 1 118 ? 18.988 0.430 13.820 1.00 33.55 118 ARG B N 1
ATOM 1787 C CA . ARG B 1 118 ? 19.180 -0.521 12.736 1.00 41.16 118 ARG B CA 1
ATOM 1788 C C . ARG B 1 118 ? 19.136 -1.961 13.256 1.00 45.33 118 ARG B C 1
ATOM 1789 O O . ARG B 1 118 ? 18.457 -2.809 12.679 1.00 51.08 118 ARG B O 1
#

B-factor: mean 20.87, std 8.78, range [9.78, 58.8]